Protein AF-A0A5T3ENH7-F1 (afdb_monomer)

Structure (mmCIF, N/CA/C/O backbone):
data_AF-A0A5T3ENH7-F1
#
_entry.id   AF-A0A5T3ENH7-F1
#
loop_
_atom_site.group_PDB
_atom_site.id
_atom_site.type_symbol
_atom_site.label_atom_id
_atom_site.label_alt_id
_atom_site.label_comp_id
_atom_site.label_asym_id
_atom_site.label_entity_id
_atom_site.label_seq_id
_atom_site.pdbx_PDB_ins_code
_atom_site.Cartn_x
_atom_site.Cartn_y
_atom_site.Cartn_z
_atom_site.occupancy
_atom_site.B_iso_or_equiv
_atom_site.auth_seq_id
_atom_site.auth_comp_id
_atom_site.auth_asym_id
_atom_site.auth_atom_id
_atom_site.pdbx_PDB_model_num
ATOM 1 N N . MET A 1 1 ? -2.569 -8.460 -11.296 1.00 88.00 1 MET A N 1
ATOM 2 C CA . MET A 1 1 ? -1.436 -7.670 -11.826 1.00 88.00 1 MET A CA 1
ATOM 3 C C . MET A 1 1 ? -0.334 -8.621 -12.253 1.00 88.00 1 MET A C 1
ATOM 5 O O . MET A 1 1 ? -0.066 -9.557 -11.510 1.00 88.00 1 MET A O 1
ATOM 9 N N . GLN A 1 2 ? 0.305 -8.387 -13.396 1.00 93.69 2 GLN A N 1
ATOM 10 C CA . GLN A 1 2 ? 1.530 -9.085 -13.806 1.00 93.69 2 GLN A CA 1
ATOM 11 C C . GLN A 1 2 ? 2.540 -8.080 -14.348 1.00 93.69 2 GLN A C 1
ATOM 13 O O . GLN A 1 2 ? 2.157 -7.142 -15.034 1.00 93.69 2 GLN A O 1
ATOM 18 N N . ILE A 1 3 ? 3.820 -8.253 -14.031 1.00 95.69 3 ILE A N 1
ATOM 19 C CA . ILE A 1 3 ? 4.893 -7.428 -14.598 1.00 95.69 3 ILE A CA 1
ATOM 20 C C . ILE A 1 3 ? 5.370 -8.126 -15.864 1.00 95.69 3 ILE A C 1
ATOM 22 O O . ILE A 1 3 ? 5.701 -9.309 -15.816 1.00 95.69 3 ILE A O 1
ATOM 26 N N . THR A 1 4 ? 5.397 -7.403 -16.977 1.00 96.69 4 THR A N 1
ATOM 27 C CA . THR A 1 4 ? 5.800 -7.942 -18.281 1.00 96.69 4 THR A CA 1
ATOM 28 C C . THR A 1 4 ? 7.186 -7.493 -18.683 1.00 96.69 4 THR A C 1
ATOM 30 O O . THR A 1 4 ? 7.887 -8.224 -19.368 1.00 96.69 4 THR A O 1
ATOM 33 N N . ASN A 1 5 ? 7.608 -6.298 -18.269 1.00 97.62 5 ASN A N 1
ATOM 34 C CA . ASN A 1 5 ? 8.939 -5.801 -18.584 1.00 97.62 5 ASN A CA 1
ATOM 35 C C . ASN A 1 5 ? 9.521 -5.035 -17.404 1.00 97.62 5 ASN A C 1
ATOM 37 O O . ASN A 1 5 ? 8.819 -4.276 -16.735 1.00 97.62 5 ASN A O 1
ATOM 41 N N . ILE A 1 6 ? 10.824 -5.196 -17.204 1.00 96.62 6 ILE A N 1
ATOM 42 C CA . ILE A 1 6 ? 11.647 -4.321 -16.371 1.00 96.62 6 ILE A CA 1
ATOM 43 C C . ILE A 1 6 ? 12.603 -3.594 -17.313 1.00 96.62 6 ILE A C 1
ATOM 45 O O . ILE A 1 6 ? 13.294 -4.217 -18.120 1.00 96.62 6 ILE A O 1
ATOM 49 N N . LEU A 1 7 ? 12.606 -2.271 -17.232 1.00 96.31 7 LEU A N 1
ATOM 50 C CA . LEU A 1 7 ? 13.215 -1.381 -18.210 1.00 96.31 7 LEU A CA 1
ATOM 51 C C . LEU A 1 7 ? 14.267 -0.518 -17.518 1.00 96.31 7 LEU A C 1
ATOM 53 O O . LEU A 1 7 ? 14.020 0.043 -16.449 1.00 96.31 7 LEU A O 1
ATOM 57 N N . ILE A 1 8 ? 15.448 -0.417 -18.120 1.00 94.62 8 ILE A N 1
ATOM 58 C CA . ILE A 1 8 ? 16.544 0.409 -17.612 1.00 94.62 8 ILE A CA 1
ATOM 59 C C . ILE A 1 8 ? 17.125 1.189 -18.788 1.00 94.62 8 ILE A C 1
ATOM 61 O O . ILE A 1 8 ? 17.725 0.596 -19.685 1.00 94.62 8 ILE A O 1
ATOM 65 N N . TRP A 1 9 ? 16.962 2.511 -18.774 1.00 94.81 9 TRP A N 1
ATOM 66 C CA . TRP A 1 9 ? 17.599 3.403 -19.741 1.00 94.81 9 TRP A CA 1
ATOM 67 C C . TRP A 1 9 ? 18.927 3.869 -19.180 1.00 94.81 9 TRP A C 1
ATOM 69 O O . TRP A 1 9 ? 18.967 4.528 -18.141 1.00 94.81 9 TRP A O 1
ATOM 79 N N . GLN A 1 10 ? 20.010 3.530 -19.860 1.00 92.00 10 GLN A N 1
ATOM 80 C CA . GLN A 1 10 ? 21.359 3.911 -19.469 1.00 92.00 10 GLN A CA 1
ATOM 81 C C . GLN A 1 10 ? 21.699 5.341 -19.923 1.00 92.00 10 GLN A C 1
ATOM 83 O O . GLN A 1 10 ? 20.992 5.937 -20.739 1.00 92.00 10 GLN A O 1
ATOM 88 N N . ILE A 1 11 ? 22.788 5.904 -19.391 1.00 88.06 11 ILE A N 1
ATOM 89 C CA . ILE A 1 11 ? 23.263 7.254 -19.757 1.00 88.06 11 ILE A CA 1
ATOM 90 C C . ILE A 1 11 ? 23.620 7.352 -21.247 1.00 88.06 11 ILE A C 1
ATOM 92 O O . ILE A 1 11 ? 23.369 8.376 -21.878 1.00 88.06 11 ILE A O 1
ATOM 96 N N . ASP A 1 12 ? 24.129 6.268 -21.833 1.00 87.25 12 ASP A N 1
ATOM 97 C CA . ASP A 1 12 ? 24.426 6.154 -23.267 1.00 87.25 12 ASP A CA 1
ATOM 98 C C . ASP A 1 12 ? 23.167 5.981 -24.144 1.00 87.25 12 ASP A C 1
ATOM 100 O O . ASP A 1 12 ? 23.268 5.689 -25.333 1.00 87.25 12 ASP A O 1
ATOM 104 N N . SER A 1 13 ? 21.975 6.183 -23.571 1.00 82.38 13 SER A N 1
ATOM 105 C CA . SER A 1 13 ? 20.666 6.026 -24.218 1.00 82.38 13 SER A CA 1
ATOM 106 C C . SER A 1 13 ? 20.340 4.597 -24.661 1.00 82.38 13 SER A C 1
ATOM 108 O O . SER A 1 13 ? 19.351 4.385 -25.365 1.00 82.38 13 SER A O 1
ATOM 110 N N . THR A 1 14 ? 21.109 3.595 -24.223 1.00 91.69 14 THR A N 1
ATOM 111 C CA . THR A 1 14 ? 20.748 2.195 -24.447 1.00 91.69 14 THR A CA 1
ATOM 112 C C . THR A 1 14 ? 19.614 1.777 -23.512 1.00 91.69 14 THR A C 1
ATOM 114 O O . THR A 1 14 ? 19.611 2.069 -22.312 1.00 91.69 14 THR A O 1
ATOM 117 N N . LEU A 1 15 ? 18.625 1.076 -24.067 1.00 94.50 15 LEU A N 1
ATOM 118 C CA . LEU A 1 15 ? 17.549 0.464 -23.296 1.00 94.50 15 LEU A CA 1
ATOM 119 C C . LEU A 1 15 ? 17.897 -0.998 -23.018 1.00 94.50 15 LEU A C 1
ATOM 121 O O . LEU A 1 15 ? 17.960 -1.820 -23.934 1.00 94.50 15 LEU A O 1
ATOM 125 N N . ARG A 1 16 ? 18.038 -1.348 -21.739 1.00 93.19 16 ARG A N 1
ATOM 126 C CA . ARG A 1 16 ? 18.001 -2.742 -21.295 1.00 93.19 16 ARG A CA 1
ATOM 127 C C . ARG A 1 16 ? 16.561 -3.113 -20.981 1.00 93.19 16 ARG A C 1
ATOM 129 O O . ARG A 1 16 ? 15.979 -2.601 -20.026 1.00 93.19 16 ARG A O 1
ATOM 136 N N . ASN A 1 17 ? 16.003 -4.007 -21.789 1.00 95.31 17 ASN A N 1
ATOM 137 C CA . ASN A 1 17 ? 14.654 -4.529 -21.617 1.00 95.31 17 ASN A CA 1
ATOM 138 C C . ASN A 1 17 ? 14.722 -5.986 -21.155 1.00 95.31 17 ASN A C 1
ATOM 140 O O . ASN A 1 17 ? 15.144 -6.863 -21.907 1.00 95.31 17 ASN A O 1
ATOM 144 N N . LEU A 1 18 ? 14.310 -6.231 -19.914 1.00 95.25 18 LEU A N 1
ATOM 145 C CA . LEU A 1 18 ? 14.102 -7.571 -19.389 1.00 95.25 18 LEU A CA 1
ATOM 146 C C . LEU A 1 18 ? 12.622 -7.928 -19.532 1.00 95.25 18 LEU A C 1
ATOM 148 O O . LEU A 1 18 ? 11.786 -7.445 -18.768 1.00 95.25 18 LEU A O 1
ATOM 152 N N . GLU A 1 19 ? 12.317 -8.782 -20.502 1.00 96.62 19 GLU A N 1
ATOM 153 C CA . GLU A 1 19 ? 10.965 -9.267 -20.769 1.00 96.62 19 GLU A CA 1
ATOM 154 C C . GLU A 1 19 ? 10.637 -10.508 -19.923 1.00 96.62 19 GLU A C 1
ATOM 156 O O . GLU A 1 19 ? 11.415 -11.462 -19.842 1.00 96.62 19 GLU A O 1
ATOM 161 N N . LEU A 1 20 ? 9.465 -10.488 -19.295 1.00 96.56 20 LEU A N 1
ATOM 162 C CA . LEU A 1 20 ? 8.896 -11.558 -18.489 1.00 96.56 20 LEU A CA 1
ATOM 163 C C . LEU A 1 20 ? 7.681 -12.133 -19.212 1.00 96.56 20 LEU A C 1
ATOM 165 O O . LEU A 1 20 ? 6.842 -11.407 -19.742 1.00 96.56 20 LEU A O 1
ATOM 169 N N . LYS A 1 21 ? 7.555 -13.459 -19.195 1.00 95.69 21 LYS A N 1
ATOM 170 C CA . LYS A 1 21 ? 6.398 -14.140 -19.771 1.00 95.69 21 LYS A CA 1
ATOM 171 C C . LYS A 1 21 ? 5.235 -14.108 -18.788 1.00 95.69 21 LYS A C 1
ATOM 173 O O . LYS A 1 21 ? 5.343 -14.629 -17.677 1.00 95.69 21 LYS A O 1
ATOM 178 N N . GLU A 1 22 ? 4.121 -13.542 -19.229 1.00 93.94 22 GLU A N 1
ATOM 179 C CA . GLU A 1 22 ? 2.854 -13.554 -18.498 1.00 93.94 22 GLU A CA 1
ATOM 180 C C . GLU A 1 22 ? 2.367 -14.980 -18.231 1.00 93.94 22 GLU A C 1
ATOM 182 O O . GLU A 1 22 ? 2.610 -15.897 -19.021 1.00 93.94 22 GLU A O 1
ATOM 187 N N . ASN A 1 23 ? 1.668 -15.163 -17.108 1.00 93.88 23 ASN A N 1
ATOM 188 C CA . ASN A 1 23 ? 1.120 -16.449 -16.660 1.00 93.88 23 ASN A CA 1
ATOM 189 C C . ASN A 1 23 ? 2.154 -17.591 -16.599 1.00 93.88 23 ASN A C 1
ATOM 191 O O . ASN A 1 23 ? 1.805 -18.765 -16.730 1.00 93.88 23 ASN A O 1
ATOM 195 N N . LYS A 1 24 ? 3.438 -17.260 -16.419 1.00 94.88 24 LYS A N 1
ATOM 196 C CA . LYS A 1 24 ? 4.531 -18.226 -16.294 1.00 94.88 24 LYS A CA 1
ATOM 197 C C . LYS A 1 24 ? 5.420 -17.894 -15.107 1.00 94.88 24 LYS A C 1
ATOM 199 O O . LYS A 1 24 ? 5.514 -16.750 -14.666 1.00 94.88 24 LYS A O 1
ATOM 204 N N . VAL A 1 25 ? 6.116 -18.917 -14.622 1.00 94.69 25 VAL A N 1
ATOM 205 C CA . VAL A 1 25 ? 7.215 -18.736 -13.674 1.00 94.69 25 VAL A CA 1
ATOM 206 C C . VAL A 1 25 ? 8.419 -18.226 -14.457 1.00 94.69 25 VAL A C 1
ATOM 208 O O . VAL A 1 25 ? 8.906 -18.896 -15.368 1.00 94.69 25 VAL A O 1
ATOM 211 N N . ASN A 1 26 ? 8.884 -17.030 -14.112 1.00 94.12 26 ASN A N 1
ATOM 212 C CA . ASN A 1 26 ? 10.074 -16.430 -14.700 1.00 94.12 26 ASN A CA 1
ATOM 213 C C . ASN A 1 26 ? 11.246 -16.617 -13.736 1.00 94.12 26 ASN A C 1
ATOM 215 O O . ASN A 1 26 ? 11.149 -16.250 -12.567 1.00 94.12 26 ASN A O 1
ATOM 219 N N . VAL A 1 27 ? 12.349 -17.187 -14.222 1.00 92.94 27 VAL A N 1
ATOM 220 C CA . VAL A 1 27 ? 13.553 -17.431 -13.420 1.00 92.94 27 VAL A CA 1
ATOM 221 C C . VAL A 1 27 ? 14.670 -16.539 -13.940 1.00 92.94 27 VAL A C 1
ATOM 223 O O . VAL A 1 27 ? 15.047 -16.628 -15.106 1.00 92.94 27 VAL A O 1
ATOM 226 N N . ILE A 1 28 ? 15.195 -15.677 -13.070 1.00 90.06 28 ILE A N 1
ATOM 227 C CA . ILE A 1 28 ? 16.286 -14.755 -13.393 1.00 90.06 28 ILE A CA 1
ATOM 228 C C . ILE A 1 28 ? 17.551 -15.258 -12.700 1.00 90.06 28 ILE A C 1
ATOM 230 O O . ILE A 1 28 ? 17.649 -15.255 -11.472 1.00 90.06 28 ILE A O 1
ATOM 234 N N . THR A 1 29 ? 18.528 -15.692 -13.491 1.00 89.31 29 THR A N 1
ATOM 235 C CA . THR A 1 29 ? 19.801 -16.243 -13.010 1.00 89.31 29 THR A CA 1
ATOM 236 C C . THR A 1 29 ? 20.965 -15.294 -13.286 1.00 89.31 29 THR A C 1
ATOM 238 O O . THR A 1 29 ? 20.885 -14.414 -14.137 1.00 89.31 29 THR A O 1
ATOM 241 N N . GLY A 1 30 ? 22.072 -15.480 -12.572 1.00 84.88 30 GLY A N 1
ATOM 242 C CA . GLY A 1 30 ? 23.311 -14.720 -12.761 1.00 84.88 30 GLY A CA 1
ATOM 243 C C . GLY A 1 30 ? 24.245 -14.893 -11.569 1.00 84.88 30 GLY A C 1
ATOM 244 O O . GLY A 1 30 ? 23.858 -15.517 -10.578 1.00 84.88 30 GLY A O 1
ATOM 245 N N . ASP A 1 31 ? 25.441 -14.317 -11.618 1.00 82.50 31 ASP A N 1
ATOM 246 C CA . ASP A 1 31 ? 26.398 -14.418 -10.510 1.00 82.50 31 ASP A CA 1
ATOM 247 C C . ASP A 1 31 ? 25.969 -13.592 -9.290 1.00 82.50 31 ASP A C 1
ATOM 249 O O . ASP A 1 31 ? 25.104 -12.708 -9.356 1.00 82.50 31 ASP A O 1
ATOM 253 N N . SER A 1 32 ? 26.562 -13.896 -8.134 1.00 78.12 32 SER A N 1
ATOM 254 C CA . SER A 1 32 ? 26.366 -13.096 -6.923 1.00 78.12 32 SER A CA 1
ATOM 255 C C . SER A 1 32 ? 26.851 -11.654 -7.129 1.00 78.12 32 SER A C 1
ATOM 257 O O . SER A 1 32 ? 27.806 -11.401 -7.860 1.00 78.12 32 SER A O 1
ATOM 259 N N . GLY A 1 33 ? 26.163 -10.687 -6.517 1.00 72.44 33 GLY A N 1
ATOM 260 C CA . GLY A 1 33 ? 26.536 -9.268 -6.580 1.00 72.44 33 GLY A CA 1
ATOM 261 C C . GLY A 1 33 ? 26.247 -8.551 -7.908 1.00 72.44 33 GLY A C 1
ATOM 262 O O . GLY A 1 33 ? 26.462 -7.346 -7.999 1.00 72.44 33 GLY A O 1
ATOM 263 N N . LYS A 1 34 ? 25.700 -9.230 -8.926 1.00 74.81 34 LYS A N 1
ATOM 264 C CA . LYS A 1 34 ? 25.398 -8.634 -10.246 1.00 74.81 34 LYS A CA 1
ATOM 265 C C . LYS A 1 34 ? 24.077 -7.849 -10.320 1.00 74.81 34 LYS A C 1
ATOM 267 O O . LYS A 1 34 ? 23.588 -7.574 -11.407 1.00 74.81 34 LYS A O 1
ATOM 272 N N . GLY A 1 35 ? 23.482 -7.494 -9.179 1.00 74.62 35 GLY A N 1
ATOM 273 C CA . GLY A 1 35 ? 22.281 -6.645 -9.134 1.00 74.62 35 GLY A CA 1
ATOM 274 C C . GLY A 1 35 ? 20.934 -7.371 -9.241 1.00 74.62 35 GLY A C 1
ATOM 275 O O . GLY A 1 35 ? 19.910 -6.707 -9.357 1.00 74.62 35 GLY A O 1
ATOM 276 N N . LYS A 1 36 ? 20.894 -8.709 -9.139 1.00 84.69 36 LYS A N 1
ATOM 277 C CA . LYS A 1 36 ? 19.633 -9.486 -9.099 1.00 84.69 36 LYS A CA 1
ATOM 278 C C . LYS A 1 36 ? 18.695 -9.010 -7.983 1.00 84.69 36 LYS A C 1
ATOM 280 O O . LYS A 1 36 ? 17.503 -8.835 -8.209 1.00 84.69 36 LYS A O 1
ATOM 285 N N . SER A 1 37 ? 19.245 -8.735 -6.800 1.00 79.62 37 SER A N 1
ATOM 286 C CA . SER A 1 37 ? 18.478 -8.248 -5.646 1.00 79.62 37 SER A CA 1
ATOM 287 C C . SER A 1 37 ? 17.895 -6.844 -5.863 1.00 79.62 37 SER A C 1
ATOM 289 O O . SER A 1 37 ? 16.884 -6.508 -5.254 1.00 79.62 37 SER A O 1
ATOM 291 N N . SER A 1 38 ? 18.468 -6.045 -6.774 1.00 86.44 38 SER A N 1
ATOM 292 C CA . SER A 1 38 ? 17.963 -4.707 -7.108 1.00 86.44 38 SER A CA 1
ATOM 293 C C . SER A 1 38 ? 16.657 -4.748 -7.903 1.00 86.44 38 SER A C 1
ATOM 295 O O . SER A 1 38 ? 15.965 -3.740 -7.967 1.00 86.44 38 SER A O 1
ATOM 297 N N . ILE A 1 39 ? 16.296 -5.884 -8.512 1.00 89.56 39 ILE A N 1
ATOM 298 C CA . ILE A 1 39 ? 15.112 -5.994 -9.379 1.00 89.56 39 ILE A CA 1
ATOM 299 C C . ILE A 1 39 ? 13.827 -5.682 -8.608 1.00 89.56 39 ILE A C 1
ATOM 301 O O . ILE A 1 39 ? 13.026 -4.866 -9.058 1.00 89.56 39 ILE A O 1
ATOM 305 N N . LEU A 1 40 ? 13.650 -6.278 -7.425 1.00 89.31 40 LEU A N 1
ATOM 306 C CA . LEU A 1 40 ? 12.482 -6.009 -6.581 1.00 89.31 40 LEU A CA 1
ATOM 307 C C . LEU A 1 40 ? 12.439 -4.543 -6.137 1.00 89.31 40 LEU A C 1
ATOM 309 O O . LEU A 1 40 ? 11.371 -3.939 -6.133 1.00 89.31 40 LEU A O 1
ATOM 313 N N . ALA A 1 41 ? 13.596 -3.952 -5.830 1.00 89.62 41 ALA A N 1
ATOM 314 C CA . ALA A 1 41 ? 13.690 -2.545 -5.458 1.00 89.62 41 ALA A CA 1
ATOM 315 C C . ALA A 1 41 ? 13.350 -1.611 -6.632 1.00 89.62 41 ALA A C 1
ATOM 317 O O . ALA A 1 41 ? 12.654 -0.622 -6.432 1.00 89.62 41 ALA A O 1
ATOM 318 N N . ILE A 1 42 ? 13.768 -1.940 -7.861 1.00 92.31 42 ILE A N 1
ATOM 319 C CA . ILE A 1 42 ? 13.402 -1.202 -9.083 1.00 92.31 42 ILE A CA 1
ATOM 320 C C . ILE A 1 42 ? 11.889 -1.247 -9.307 1.00 92.31 42 ILE A C 1
ATOM 322 O O . ILE A 1 42 ? 11.278 -0.217 -9.593 1.00 92.31 42 ILE A O 1
ATOM 326 N N . ILE A 1 43 ? 11.277 -2.423 -9.150 1.00 93.81 43 ILE A N 1
ATOM 327 C CA . ILE A 1 43 ? 9.827 -2.584 -9.268 1.00 93.81 43 ILE A CA 1
ATOM 328 C C . ILE A 1 43 ? 9.113 -1.749 -8.197 1.00 93.81 43 ILE A C 1
ATOM 330 O O . ILE A 1 43 ? 8.235 -0.956 -8.531 1.00 93.81 43 ILE A O 1
ATOM 334 N N . ASP A 1 44 ? 9.504 -1.885 -6.925 1.00 92.19 44 ASP A N 1
ATOM 335 C CA . ASP A 1 44 ? 8.925 -1.135 -5.801 1.00 92.19 44 ASP A CA 1
ATOM 336 C C . ASP A 1 44 ? 9.077 0.383 -6.007 1.00 92.19 44 ASP A C 1
ATOM 338 O O . ASP A 1 44 ? 8.134 1.153 -5.799 1.00 92.19 44 ASP A O 1
ATOM 342 N N . TYR A 1 45 ? 10.240 0.813 -6.504 1.00 92.81 45 TYR A N 1
ATOM 343 C CA . TYR A 1 45 ? 10.528 2.197 -6.859 1.00 92.81 45 TYR A CA 1
ATOM 344 C C . TYR A 1 45 ? 9.599 2.700 -7.964 1.00 92.81 45 TYR A C 1
ATOM 346 O O . TYR A 1 45 ? 8.935 3.720 -7.772 1.00 92.81 45 TYR A O 1
ATOM 354 N N . CYS A 1 46 ? 9.477 1.990 -9.088 1.00 94.38 46 CYS A N 1
ATOM 355 C CA . CYS A 1 46 ? 8.590 2.391 -10.184 1.00 94.38 46 CYS A CA 1
ATOM 356 C C . CYS A 1 46 ? 7.111 2.382 -9.768 1.00 94.38 46 CYS A C 1
ATOM 358 O O . CYS A 1 46 ? 6.353 3.251 -10.190 1.00 94.38 46 CYS A O 1
ATOM 360 N N . LEU A 1 47 ? 6.723 1.505 -8.839 1.00 93.94 47 LEU A N 1
ATOM 361 C CA . LEU A 1 47 ? 5.426 1.515 -8.153 1.00 93.94 47 LEU A CA 1
ATOM 362 C C . LEU A 1 47 ? 5.344 2.583 -7.050 1.00 93.94 47 LEU A C 1
ATOM 364 O O . LEU A 1 47 ? 4.732 2.359 -6.008 1.00 93.94 47 LEU A O 1
ATOM 368 N N . LEU A 1 48 ? 5.961 3.747 -7.264 1.00 93.25 48 LEU A N 1
ATOM 369 C CA . LEU A 1 48 ? 5.865 4.944 -6.424 1.00 93.25 48 LEU A CA 1
ATOM 370 C C . LEU A 1 48 ? 6.272 4.750 -4.951 1.00 93.25 48 LEU A C 1
ATOM 372 O O . LEU A 1 48 ? 5.707 5.393 -4.061 1.00 93.25 48 LEU A O 1
ATOM 376 N N . SER A 1 49 ? 7.260 3.892 -4.668 1.00 89.50 49 SER A N 1
ATOM 377 C CA . SER A 1 49 ? 7.890 3.869 -3.342 1.00 89.50 49 SER A CA 1
ATOM 378 C C . SER A 1 49 ? 8.514 5.229 -3.004 1.00 89.50 49 SER A C 1
ATOM 380 O O . SER A 1 49 ? 9.088 5.905 -3.865 1.00 89.50 49 SER A O 1
ATOM 382 N N . SER A 1 50 ? 8.408 5.618 -1.733 1.00 82.75 50 SER A N 1
ATOM 383 C CA . SER A 1 50 ? 9.050 6.814 -1.179 1.00 82.75 50 SER A CA 1
ATOM 384 C C . SER A 1 50 ? 10.544 6.627 -0.929 1.00 82.75 50 SER A C 1
ATOM 386 O O . SER A 1 50 ? 11.237 7.611 -0.732 1.00 82.75 50 SER A O 1
ATOM 388 N N . SER A 1 51 ? 11.041 5.386 -0.909 1.00 79.69 51 SER A N 1
ATOM 389 C CA . SER A 1 51 ? 12.474 5.107 -0.830 1.00 79.69 51 SER A CA 1
ATOM 390 C C . SER A 1 51 ? 12.940 4.268 -2.011 1.00 79.69 51 SER A C 1
ATOM 392 O O . SER A 1 51 ? 12.172 3.501 -2.603 1.00 79.69 51 SER A O 1
ATOM 394 N N . SER A 1 52 ? 14.212 4.435 -2.353 1.00 79.31 52 SER A N 1
ATOM 395 C CA . SER A 1 52 ? 14.931 3.641 -3.348 1.00 79.31 52 SER A CA 1
ATOM 396 C C . SER A 1 52 ? 15.898 2.637 -2.714 1.00 79.31 52 SER A C 1
ATOM 398 O O . SER A 1 52 ? 16.817 2.143 -3.371 1.00 79.31 52 SER A O 1
ATOM 400 N N . ASP A 1 53 ? 15.702 2.330 -1.429 1.00 78.50 53 ASP A N 1
ATOM 401 C CA . ASP A 1 53 ? 16.554 1.399 -0.695 1.00 78.50 53 ASP A CA 1
ATOM 402 C C . ASP A 1 53 ? 16.566 0.030 -1.382 1.00 78.50 53 ASP A C 1
ATOM 404 O O . ASP A 1 53 ? 15.524 -0.525 -1.735 1.00 78.50 53 ASP A O 1
ATOM 408 N N . GLY A 1 54 ? 17.766 -0.514 -1.579 1.00 77.50 54 GLY A N 1
ATOM 409 C CA . GLY A 1 54 ? 17.981 -1.767 -2.304 1.00 77.50 54 GLY A CA 1
ATOM 410 C C . GLY A 1 54 ? 18.356 -1.590 -3.778 1.00 77.50 54 GLY A C 1
ATOM 411 O O . GLY A 1 54 ? 18.871 -2.534 -4.375 1.00 77.50 54 GLY A O 1
ATOM 412 N N . ILE A 1 55 ? 18.207 -0.392 -4.359 1.00 80.75 55 ILE A N 1
ATOM 413 C CA . ILE A 1 55 ? 18.830 -0.070 -5.650 1.00 80.75 55 ILE A CA 1
ATOM 414 C C . ILE A 1 55 ? 20.306 0.253 -5.390 1.00 80.75 55 ILE A C 1
ATOM 416 O O . ILE A 1 55 ? 20.645 1.246 -4.747 1.00 80.75 55 ILE A O 1
ATOM 420 N N . SER A 1 56 ? 21.208 -0.620 -5.849 1.00 70.31 56 SER A N 1
ATOM 421 C CA . SER A 1 56 ? 22.652 -0.444 -5.652 1.00 70.31 56 SER A CA 1
ATOM 422 C C . SER A 1 56 ? 23.160 0.832 -6.338 1.00 70.31 56 SER A C 1
ATOM 424 O O . SER A 1 56 ? 23.335 0.870 -7.559 1.00 70.31 56 SER A O 1
ATOM 426 N N . LYS A 1 57 ? 23.436 1.864 -5.529 1.00 64.75 57 LYS A N 1
ATOM 427 C CA . LYS A 1 57 ? 23.943 3.166 -5.991 1.00 64.75 57 LYS A CA 1
ATOM 428 C C . LYS A 1 57 ? 25.289 3.054 -6.712 1.00 64.75 57 LYS A C 1
ATOM 430 O O . LYS A 1 57 ? 25.487 3.660 -7.756 1.00 64.75 57 LYS A O 1
ATOM 435 N N . THR A 1 58 ? 26.194 2.235 -6.180 1.00 55.31 58 THR A N 1
ATOM 436 C CA . THR A 1 58 ? 27.567 2.082 -6.683 1.00 55.31 58 THR A CA 1
ATOM 437 C C . THR A 1 58 ? 27.674 1.284 -7.980 1.00 55.31 58 THR A C 1
ATOM 439 O O . THR A 1 58 ? 28.541 1.591 -8.791 1.00 55.31 58 THR A O 1
ATOM 442 N N . ASN A 1 59 ? 26.810 0.285 -8.202 1.00 58.66 59 ASN A N 1
ATOM 443 C CA . ASN A 1 59 ? 26.955 -0.638 -9.337 1.00 58.66 59 ASN A CA 1
ATOM 444 C C . ASN A 1 59 ? 25.967 -0.388 -10.481 1.00 58.66 59 ASN A C 1
ATOM 446 O O . ASN A 1 59 ? 26.222 -0.825 -11.601 1.00 58.66 59 ASN A O 1
ATOM 450 N N . VAL A 1 60 ? 24.822 0.243 -10.203 1.00 64.69 60 VAL A N 1
ATOM 451 C CA . VAL A 1 60 ? 23.730 0.374 -11.178 1.00 64.69 60 VAL A CA 1
ATOM 452 C C . VAL A 1 60 ? 23.315 1.830 -11.333 1.00 64.69 60 VAL A C 1
ATOM 454 O O . VAL A 1 60 ? 23.292 2.323 -12.454 1.00 64.69 60 VAL A O 1
ATOM 457 N N . ASP A 1 61 ? 23.048 2.537 -10.234 1.00 69.31 61 ASP A N 1
ATOM 458 C CA . ASP A 1 61 ? 22.346 3.821 -10.319 1.00 69.31 61 ASP A CA 1
ATOM 459 C C . ASP A 1 61 ? 23.122 4.921 -11.049 1.00 69.31 61 ASP A C 1
ATOM 461 O O . ASP A 1 61 ? 22.532 5.624 -11.859 1.00 69.31 61 ASP A O 1
ATOM 465 N N . ASN A 1 62 ? 24.441 5.015 -10.856 1.00 73.19 62 ASN A N 1
ATOM 466 C CA . ASN A 1 62 ? 25.282 6.041 -11.494 1.00 73.19 62 ASN A CA 1
ATOM 467 C C . ASN A 1 62 ? 25.380 5.935 -13.029 1.00 73.19 62 ASN A C 1
ATOM 469 O O . ASN A 1 62 ? 25.933 6.830 -13.656 1.00 73.19 62 ASN A O 1
ATOM 473 N N . PHE A 1 63 ? 24.898 4.845 -13.636 1.00 82.69 63 PHE A N 1
ATOM 474 C CA . PHE A 1 63 ? 24.956 4.612 -15.086 1.00 82.69 63 PHE A CA 1
ATOM 475 C C . PHE A 1 63 ? 23.573 4.597 -15.747 1.00 82.69 63 PHE A C 1
ATOM 477 O O . PHE A 1 63 ? 23.445 4.208 -16.912 1.00 82.69 63 PHE A O 1
ATOM 484 N N . VAL A 1 64 ? 22.533 4.980 -15.007 1.00 89.00 64 VAL A N 1
ATOM 485 C CA . VAL A 1 64 ? 21.132 4.857 -15.414 1.00 89.00 64 VAL A CA 1
ATOM 486 C C . VAL A 1 64 ? 20.472 6.228 -15.412 1.00 89.00 64 VAL A C 1
ATOM 488 O O . VAL A 1 64 ? 20.569 6.958 -14.442 1.00 89.00 64 VAL A O 1
ATOM 491 N N . ASN A 1 65 ? 19.755 6.572 -16.476 1.00 91.56 65 ASN A N 1
ATOM 492 C CA . ASN A 1 65 ? 18.916 7.769 -16.519 1.00 91.56 65 ASN A CA 1
ATOM 493 C C . ASN A 1 65 ? 17.514 7.495 -15.963 1.00 91.56 65 ASN A C 1
ATOM 495 O O . ASN A 1 65 ? 16.963 8.313 -15.227 1.00 91.56 65 ASN A O 1
ATOM 499 N N . TRP A 1 66 ? 16.936 6.339 -16.308 1.00 94.00 66 TRP A N 1
ATOM 500 C CA . TRP A 1 66 ? 15.575 5.970 -15.921 1.00 94.00 66 TRP A CA 1
ATOM 501 C C . TRP A 1 66 ? 15.451 4.492 -15.584 1.00 94.00 66 TRP A C 1
ATOM 503 O O . TRP A 1 66 ? 16.005 3.630 -16.268 1.00 94.00 66 TRP A O 1
ATOM 513 N N . TYR A 1 67 ? 14.616 4.211 -14.594 1.00 94.81 67 TYR A N 1
ATOM 514 C CA . TYR A 1 67 ? 14.034 2.900 -14.363 1.00 94.81 67 TYR A CA 1
ATOM 515 C C . TYR A 1 67 ? 12.591 2.899 -14.830 1.00 94.81 67 TYR A C 1
ATOM 517 O O . TYR A 1 67 ? 11.888 3.897 -14.685 1.00 94.81 67 TYR A O 1
ATOM 525 N N . GLY A 1 68 ? 12.117 1.771 -15.335 1.00 96.19 68 GLY A N 1
ATOM 526 C CA . GLY A 1 68 ? 10.711 1.606 -15.635 1.00 96.19 68 GLY A CA 1
ATOM 527 C C . GLY A 1 68 ? 10.246 0.175 -15.525 1.00 96.19 68 GLY A C 1
ATOM 528 O O . GLY A 1 68 ? 11.029 -0.773 -15.460 1.00 96.19 68 GLY A O 1
ATOM 529 N N . ILE A 1 69 ? 8.933 0.039 -15.514 1.00 97.75 69 ILE A N 1
ATOM 530 C CA . ILE A 1 69 ? 8.246 -1.239 -15.577 1.00 97.75 69 ILE A CA 1
ATOM 531 C C . ILE A 1 69 ? 7.093 -1.130 -16.563 1.00 97.75 69 ILE A C 1
ATOM 533 O O . ILE A 1 69 ? 6.439 -0.089 -16.659 1.00 97.75 69 ILE A O 1
ATOM 537 N N . ARG A 1 70 ? 6.825 -2.234 -17.254 1.00 98.00 70 ARG A N 1
ATOM 538 C CA . ARG A 1 70 ? 5.566 -2.456 -17.958 1.00 98.00 70 ARG A CA 1
ATOM 539 C C . ARG A 1 70 ? 4.798 -3.536 -17.220 1.00 98.00 70 ARG A C 1
ATOM 541 O O . ARG A 1 70 ? 5.368 -4.565 -16.848 1.00 98.00 70 ARG A O 1
ATOM 548 N N . LEU A 1 71 ? 3.526 -3.280 -16.961 1.00 96.44 71 LEU A N 1
ATOM 549 C CA . LEU A 1 71 ? 2.676 -4.157 -16.170 1.00 96.44 71 LEU A CA 1
ATOM 550 C C . LEU A 1 71 ? 1.277 -4.255 -16.768 1.00 96.44 71 LEU A C 1
ATOM 552 O O . LEU A 1 71 ? 0.798 -3.328 -17.413 1.00 96.44 71 LEU A O 1
ATOM 556 N N . SER A 1 72 ? 0.633 -5.389 -16.522 1.00 95.50 72 SER A N 1
ATOM 557 C CA . SER A 1 72 ? -0.740 -5.689 -16.897 1.00 95.50 72 SER A CA 1
ATOM 558 C C . SER A 1 72 ? -1.634 -5.677 -15.656 1.00 95.50 72 SER A C 1
ATOM 560 O O . SER A 1 72 ? -1.373 -6.389 -14.674 1.00 95.50 72 SER A O 1
ATOM 562 N N . ILE A 1 73 ? -2.691 -4.866 -15.682 1.00 92.88 73 ILE A N 1
ATOM 563 C CA . ILE A 1 73 ? -3.760 -4.837 -14.675 1.00 92.88 73 ILE A CA 1
ATOM 564 C C . ILE A 1 73 ? -5.077 -5.039 -15.417 1.00 92.88 73 ILE A C 1
ATOM 566 O O . ILE A 1 73 ? -5.399 -4.282 -16.327 1.00 92.88 73 ILE A O 1
ATOM 570 N N . ASN A 1 74 ? -5.835 -6.071 -15.039 1.00 87.94 74 ASN A N 1
ATOM 571 C CA . ASN A 1 74 ? -7.145 -6.382 -15.625 1.00 87.94 74 ASN A CA 1
ATOM 572 C C . ASN A 1 74 ? -7.132 -6.449 -17.169 1.00 87.94 74 ASN A C 1
ATOM 574 O O . ASN A 1 74 ? -8.072 -6.009 -17.824 1.00 87.94 74 ASN A O 1
ATOM 578 N N . GLY A 1 75 ? -6.041 -6.966 -17.751 1.00 89.94 75 GLY A N 1
ATOM 579 C CA . GLY A 1 75 ? -5.861 -7.093 -19.203 1.00 89.94 75 GLY A CA 1
ATOM 580 C C . GLY A 1 75 ? -5.431 -5.812 -19.928 1.00 89.94 75 GLY A C 1
ATOM 581 O O . GLY A 1 75 ? -5.212 -5.856 -21.135 1.00 89.94 75 GLY A O 1
ATOM 582 N N . LYS A 1 76 ? -5.282 -4.684 -19.223 1.00 95.25 76 LYS A N 1
ATOM 583 C CA . LYS A 1 76 ? -4.721 -3.441 -19.767 1.00 95.25 76 LYS A CA 1
ATOM 584 C C . LYS A 1 76 ? -3.242 -3.334 -19.429 1.00 95.25 76 LYS A C 1
ATOM 586 O O . LYS A 1 76 ? -2.844 -3.645 -18.305 1.00 95.25 76 LYS A O 1
ATOM 591 N N . TYR A 1 77 ? -2.454 -2.830 -20.371 1.00 96.81 77 TYR A N 1
ATOM 592 C CA . TYR A 1 77 ? -1.033 -2.579 -20.170 1.00 96.81 77 TYR A CA 1
ATOM 593 C C . TYR A 1 77 ? -0.771 -1.136 -19.760 1.00 96.81 77 TYR A C 1
ATOM 595 O O . TYR A 1 77 ? -1.409 -0.210 -20.248 1.00 96.81 77 TYR A O 1
ATOM 603 N N . PHE A 1 78 ? 0.214 -0.966 -18.889 1.00 97.62 78 PHE A N 1
ATOM 604 C CA . PHE A 1 78 ? 0.673 0.321 -18.394 1.00 97.62 78 PHE A CA 1
ATOM 605 C C . PHE A 1 78 ? 2.195 0.334 -18.358 1.00 97.62 78 PHE A C 1
ATOM 607 O O . PHE A 1 78 ? 2.806 -0.649 -17.930 1.00 97.62 78 PHE A O 1
ATOM 614 N N . THR A 1 79 ? 2.800 1.454 -18.746 1.00 98.19 79 THR A N 1
ATOM 615 C CA . THR A 1 79 ? 4.243 1.679 -18.599 1.00 98.19 79 THR A CA 1
ATOM 616 C C . THR A 1 79 ? 4.457 2.819 -17.623 1.00 98.19 79 THR A C 1
ATOM 618 O O . THR A 1 79 ? 3.871 3.887 -17.774 1.00 98.19 79 THR A O 1
ATOM 621 N N . ILE A 1 80 ? 5.295 2.601 -16.614 1.00 97.75 80 ILE A N 1
ATOM 622 C CA . ILE A 1 80 ? 5.654 3.615 -15.621 1.00 97.75 80 ILE A CA 1
ATOM 623 C C . ILE A 1 80 ? 7.169 3.713 -15.591 1.00 97.75 80 ILE A C 1
ATOM 625 O O . ILE A 1 80 ? 7.833 2.695 -15.393 1.00 97.75 80 ILE A O 1
ATOM 629 N N . CYS A 1 81 ? 7.710 4.923 -15.725 1.00 96.00 81 CYS A N 1
ATOM 630 C CA . CYS A 1 81 ? 9.142 5.162 -15.580 1.00 96.00 81 CYS A CA 1
ATOM 631 C C . CYS A 1 81 ? 9.425 6.307 -14.608 1.00 96.00 81 CYS A C 1
ATOM 633 O O . CYS A 1 81 ? 8.734 7.327 -14.583 1.00 96.00 81 CYS A O 1
ATOM 635 N N . ARG A 1 82 ? 10.490 6.145 -13.827 1.00 93.81 82 ARG A N 1
ATOM 636 C CA . ARG A 1 82 ? 11.026 7.133 -12.892 1.00 93.81 82 ARG A CA 1
ATOM 637 C C . ARG A 1 82 ? 12.495 7.383 -13.201 1.00 93.81 82 ARG A C 1
ATOM 639 O O . ARG A 1 82 ? 13.212 6.455 -13.571 1.00 93.81 82 ARG A O 1
ATOM 646 N N . LYS A 1 83 ? 12.941 8.625 -13.025 1.00 91.81 83 LYS A N 1
ATOM 647 C CA . LYS A 1 83 ? 14.365 8.969 -13.113 1.00 91.81 83 LYS A CA 1
ATOM 648 C C . LYS A 1 83 ? 15.177 8.162 -12.098 1.00 91.81 83 LYS A C 1
ATOM 650 O O . LYS A 1 83 ? 14.639 7.729 -11.078 1.00 91.81 83 LYS A O 1
ATOM 655 N N . ALA A 1 84 ? 16.454 7.947 -12.387 1.00 89.00 84 ALA A N 1
ATOM 656 C CA . ALA A 1 84 ? 17.370 7.312 -11.447 1.00 89.00 84 ALA A CA 1
ATOM 657 C C . ALA A 1 84 ? 17.521 8.124 -10.153 1.00 89.00 84 ALA A C 1
ATOM 659 O O . ALA A 1 84 ? 17.190 9.307 -10.088 1.00 89.00 84 ALA A O 1
ATOM 660 N N . THR A 1 85 ? 17.997 7.474 -9.095 1.00 80.25 85 THR A N 1
ATOM 661 C CA . THR A 1 85 ? 17.833 7.986 -7.725 1.00 80.25 85 THR A CA 1
ATOM 662 C C . THR A 1 85 ? 18.855 9.052 -7.340 1.00 80.25 85 THR A C 1
ATOM 664 O O . THR A 1 85 ? 18.682 9.726 -6.330 1.00 80.25 85 THR A O 1
ATOM 667 N N . HIS A 1 86 ? 19.915 9.195 -8.136 1.00 76.44 86 HIS A N 1
ATOM 668 C CA . HIS A 1 86 ? 20.922 10.244 -8.005 1.00 76.44 86 HIS A CA 1
ATOM 669 C C . HIS A 1 86 ? 20.507 11.578 -8.642 1.00 76.44 86 HIS A C 1
ATOM 671 O O . HIS A 1 86 ? 21.175 12.584 -8.409 1.00 76.44 86 HIS A O 1
ATOM 677 N N . PHE A 1 87 ? 19.434 11.609 -9.438 1.00 75.69 87 PHE A N 1
ATOM 678 C CA . PHE A 1 87 ? 18.803 12.870 -9.820 1.00 75.69 87 PHE A CA 1
ATOM 679 C C . PHE A 1 87 ? 18.023 13.437 -8.629 1.00 75.69 87 PHE A C 1
ATOM 681 O O . PHE A 1 87 ? 17.551 12.681 -7.778 1.00 75.69 87 PHE A O 1
ATOM 688 N N . GLU A 1 88 ? 17.865 14.763 -8.576 1.00 71.56 88 GLU A N 1
ATOM 689 C CA . GLU A 1 88 ? 16.982 15.398 -7.592 1.00 71.56 88 GLU A CA 1
ATOM 690 C C . GLU A 1 88 ? 15.579 14.782 -7.652 1.00 71.56 88 GLU A C 1
ATOM 692 O O . GLU A 1 88 ? 15.093 14.410 -8.729 1.00 71.56 88 GLU A O 1
ATOM 697 N N . GLU A 1 89 ? 14.935 14.646 -6.488 1.00 68.38 89 GLU A N 1
ATOM 698 C CA . GLU A 1 89 ? 13.591 14.085 -6.417 1.00 68.38 89 GLU A CA 1
ATOM 699 C C . GLU A 1 89 ? 12.615 14.943 -7.219 1.00 68.38 89 GLU A C 1
ATOM 701 O O . GLU A 1 89 ? 12.182 16.010 -6.799 1.00 68.38 89 GLU A O 1
ATOM 706 N N . ASP A 1 90 ? 12.252 14.434 -8.389 1.00 73.69 90 ASP A N 1
ATOM 707 C CA . ASP A 1 90 ? 11.266 15.055 -9.257 1.00 73.69 90 ASP A CA 1
ATOM 708 C C . ASP A 1 90 ? 9.876 14.521 -8.900 1.00 73.69 90 ASP A C 1
ATOM 710 O O . ASP A 1 90 ? 9.687 13.307 -8.767 1.00 73.69 90 ASP A O 1
ATOM 714 N N . ASP A 1 91 ? 8.894 15.404 -8.742 1.00 86.31 91 ASP A N 1
ATOM 715 C CA . ASP A 1 91 ? 7.491 15.031 -8.526 1.00 86.31 91 ASP A CA 1
ATOM 716 C C . ASP A 1 91 ? 6.827 14.472 -9.784 1.00 86.31 91 ASP A C 1
ATOM 718 O O . ASP A 1 91 ? 5.726 13.914 -9.718 1.00 86.31 91 ASP A O 1
ATOM 722 N N . LEU A 1 92 ? 7.485 14.610 -10.933 1.00 92.44 92 LEU A N 1
ATOM 723 C CA . LEU A 1 92 ? 7.020 14.087 -12.199 1.00 92.44 92 LEU A CA 1
ATOM 724 C C . LEU A 1 92 ? 7.608 12.706 -12.498 1.00 92.44 92 LEU A C 1
ATOM 726 O O . LEU A 1 92 ? 8.716 12.350 -12.096 1.00 92.44 92 LEU A O 1
ATOM 730 N N . VAL A 1 93 ? 6.823 11.925 -13.229 1.00 95.12 93 VAL A N 1
ATOM 731 C CA . VAL A 1 93 ? 7.169 10.602 -13.744 1.00 95.12 93 VAL A CA 1
ATOM 732 C C . VAL A 1 93 ? 6.689 10.486 -15.188 1.00 95.12 93 VAL A C 1
ATOM 734 O O . VAL A 1 93 ? 5.885 11.299 -15.658 1.00 95.12 93 VAL A O 1
ATOM 737 N N . TYR A 1 94 ? 7.178 9.473 -15.896 1.00 96.44 94 TYR A N 1
ATOM 738 C CA . TYR A 1 94 ? 6.604 9.066 -17.173 1.00 96.44 94 TYR A CA 1
ATOM 739 C C . TYR A 1 94 ? 5.546 7.991 -16.931 1.00 96.44 94 TYR A C 1
ATOM 741 O O . TYR A 1 94 ? 5.784 7.022 -16.204 1.00 96.44 94 TYR A O 1
ATOM 749 N N . PHE A 1 95 ? 4.396 8.153 -17.569 1.00 97.62 95 PHE A N 1
ATOM 750 C CA . PHE A 1 95 ? 3.322 7.176 -17.581 1.00 97.62 95 PHE A CA 1
ATOM 751 C C . PHE A 1 95 ? 2.720 7.051 -18.974 1.00 97.62 95 PHE A C 1
ATOM 753 O O . PHE A 1 95 ? 2.343 8.054 -19.580 1.00 97.62 95 PHE A O 1
ATOM 760 N N . ASP A 1 96 ? 2.568 5.818 -19.438 1.00 97.44 96 ASP A N 1
ATOM 761 C CA . ASP A 1 96 ? 1.788 5.498 -20.622 1.00 97.44 96 ASP A CA 1
ATOM 762 C C . ASP A 1 96 ? 0.622 4.572 -20.268 1.00 97.44 96 ASP A C 1
ATOM 764 O O . ASP A 1 96 ? 0.800 3.517 -19.651 1.00 97.44 96 ASP A O 1
ATOM 768 N N . LYS A 1 97 ? -0.582 4.991 -20.665 1.00 95.00 97 LYS A N 1
ATOM 769 C CA . LYS A 1 97 ? -1.849 4.313 -20.354 1.00 95.00 97 LYS A CA 1
ATOM 770 C C . LYS A 1 97 ? -2.155 3.111 -21.254 1.00 95.00 97 LYS A C 1
ATOM 772 O O . LYS A 1 97 ? -3.070 2.359 -20.937 1.00 95.00 97 LYS A O 1
ATOM 777 N N . ASN A 1 98 ? -1.459 2.990 -22.384 1.00 95.00 98 ASN A N 1
ATOM 778 C CA . ASN A 1 98 ? -1.593 1.878 -23.325 1.00 95.00 98 ASN A CA 1
ATOM 779 C C . ASN A 1 98 ? -0.482 0.836 -23.115 1.00 95.00 98 ASN A C 1
ATOM 781 O O . ASN A 1 98 ? -0.545 -0.263 -23.665 1.00 95.00 98 ASN A O 1
ATOM 785 N N . GLY A 1 99 ? 0.529 1.174 -22.311 1.00 94.94 99 GLY A N 1
ATOM 786 C CA . GLY A 1 99 ? 1.679 0.327 -22.050 1.00 94.94 99 GLY A CA 1
ATOM 787 C C . GLY A 1 99 ? 2.731 0.392 -23.146 1.00 94.94 99 GLY A C 1
ATOM 788 O O . GLY A 1 99 ? 3.478 -0.576 -23.309 1.00 94.94 99 GLY A O 1
ATOM 789 N N . ASP A 1 100 ? 2.799 1.498 -23.886 1.00 96.44 100 ASP A N 1
ATOM 790 C CA . ASP A 1 100 ? 3.854 1.726 -24.866 1.00 96.44 100 ASP A CA 1
ATOM 791 C C . ASP A 1 100 ? 5.195 1.951 -24.153 1.00 96.44 100 ASP A C 1
ATOM 793 O O . ASP A 1 100 ? 5.270 2.568 -23.085 1.00 96.44 100 ASP A O 1
ATOM 797 N N . ILE A 1 101 ? 6.271 1.394 -24.715 1.00 96.56 101 ILE A N 1
ATOM 798 C CA . ILE A 1 101 ? 7.630 1.557 -24.189 1.00 96.56 101 ILE A CA 1
ATOM 799 C C . ILE A 1 101 ? 8.307 2.668 -24.998 1.00 96.56 101 ILE A C 1
ATOM 801 O O . ILE A 1 101 ? 8.541 2.482 -26.195 1.00 96.56 101 ILE A O 1
ATOM 805 N N . PRO A 1 102 ? 8.632 3.821 -24.388 1.00 94.56 102 PRO A N 1
ATOM 806 C CA . PRO A 1 102 ? 9.233 4.929 -25.115 1.00 94.56 102 PRO A CA 1
ATOM 807 C C . PRO A 1 102 ? 10.697 4.629 -25.453 1.00 94.56 102 PRO A C 1
ATOM 809 O O . PRO A 1 102 ? 11.390 3.931 -24.710 1.00 94.56 102 PRO A O 1
ATOM 812 N N . GLN A 1 103 ? 11.209 5.238 -26.527 1.00 92.12 103 GLN A N 1
ATOM 813 C CA . GLN A 1 103 ? 12.654 5.230 -26.789 1.00 92.12 103 GLN A CA 1
ATOM 814 C C . GLN A 1 103 ? 13.420 5.934 -25.664 1.00 92.12 103 GLN A C 1
ATOM 816 O O . GLN A 1 103 ? 14.387 5.385 -25.145 1.00 92.12 103 GLN A O 1
ATOM 821 N N . ILE A 1 104 ? 12.953 7.116 -25.248 1.00 92.62 104 ILE A N 1
ATOM 822 C CA . ILE A 1 104 ? 13.480 7.872 -24.108 1.00 92.62 104 ILE A CA 1
ATOM 823 C C . ILE A 1 104 ? 12.282 8.409 -23.307 1.00 92.62 104 ILE A C 1
ATOM 825 O O . ILE A 1 104 ? 11.444 9.102 -23.890 1.00 92.62 104 ILE A O 1
ATOM 829 N N . PRO A 1 105 ? 12.156 8.105 -22.002 1.00 94.06 105 PRO A N 1
ATOM 830 C CA . PRO A 1 105 ? 11.059 8.610 -21.187 1.00 94.06 105 PRO A CA 1
ATOM 831 C C . PRO A 1 105 ? 11.149 10.126 -20.989 1.00 94.06 105 PRO A C 1
ATOM 833 O O . PRO A 1 105 ? 12.229 10.680 -20.777 1.00 94.06 105 PRO A O 1
ATOM 836 N N . ILE A 1 106 ? 9.993 10.790 -21.007 1.00 93.50 106 ILE A N 1
ATOM 837 C CA . ILE A 1 106 ? 9.857 12.222 -20.721 1.00 93.50 106 ILE A CA 1
ATOM 838 C C . ILE A 1 106 ? 8.766 12.388 -19.669 1.00 93.50 106 ILE A C 1
ATOM 840 O O . ILE A 1 106 ? 7.663 11.874 -19.826 1.00 93.50 106 ILE A O 1
ATOM 844 N N . ASN A 1 107 ? 9.064 13.116 -18.597 1.00 94.56 107 ASN A N 1
ATOM 845 C CA . ASN A 1 107 ? 8.096 13.414 -17.544 1.00 94.56 107 ASN A CA 1
ATOM 846 C C . ASN A 1 107 ? 6.788 13.978 -18.114 1.00 94.56 107 ASN A C 1
ATOM 848 O O . ASN A 1 107 ? 6.806 14.980 -18.826 1.00 94.56 107 ASN A O 1
ATOM 852 N N . ASN A 1 108 ? 5.661 13.354 -17.773 1.00 95.56 108 ASN A N 1
ATOM 853 C CA . ASN A 1 108 ? 4.355 13.725 -18.318 1.00 95.56 108 ASN A CA 1
ATOM 854 C C . ASN A 1 108 ? 3.219 13.738 -17.282 1.00 95.56 108 ASN A C 1
ATOM 856 O O . ASN A 1 108 ? 2.143 14.257 -17.575 1.00 95.56 108 ASN A O 1
ATOM 860 N N . ILE A 1 109 ? 3.435 13.212 -16.072 1.00 96.19 109 ILE A N 1
ATOM 861 C CA . ILE A 1 109 ? 2.418 13.180 -15.017 1.00 96.19 109 ILE A CA 1
ATOM 862 C C . ILE A 1 109 ? 3.046 13.344 -13.632 1.00 96.19 109 ILE A C 1
ATOM 864 O O . ILE A 1 109 ? 4.172 12.919 -13.395 1.00 96.19 109 ILE A O 1
ATOM 868 N N . LYS A 1 110 ? 2.308 13.938 -12.690 1.00 95.62 110 LYS A N 1
ATOM 869 C CA . LYS A 1 110 ? 2.714 13.997 -11.277 1.00 95.62 110 LYS A CA 1
ATOM 870 C C . LYS A 1 110 ? 2.508 12.647 -10.586 1.00 95.62 110 LYS A C 1
ATOM 872 O O . LYS A 1 110 ? 1.492 11.989 -10.823 1.00 95.62 110 LYS A O 1
ATOM 877 N N . LYS A 1 111 ? 3.405 12.283 -9.661 1.00 93.25 111 LYS A N 1
ATOM 878 C CA . LYS A 1 111 ? 3.326 11.051 -8.849 1.00 93.25 111 LYS A CA 1
ATOM 879 C C . LYS A 1 111 ? 1.966 10.875 -8.174 1.00 93.25 111 LYS A C 1
ATOM 881 O O . LYS A 1 111 ? 1.399 9.791 -8.245 1.00 93.25 111 LYS A O 1
ATOM 886 N N . ASP A 1 112 ? 1.425 11.927 -7.561 1.00 91.38 112 ASP A N 1
ATOM 887 C CA . ASP A 1 112 ? 0.146 11.847 -6.842 1.00 91.38 112 ASP A CA 1
ATOM 888 C C . ASP A 1 112 ? -1.040 11.572 -7.770 1.00 91.38 112 ASP A C 1
ATOM 890 O O . ASP A 1 112 ? -1.916 10.775 -7.440 1.00 91.38 112 ASP A O 1
ATOM 894 N N . VAL A 1 113 ? -1.041 12.171 -8.964 1.00 93.88 113 VAL A N 1
ATOM 895 C CA . VAL A 1 113 ? -2.089 11.937 -9.968 1.00 93.88 113 VAL A CA 1
ATOM 896 C C . VAL A 1 113 ? -2.000 10.503 -10.490 1.00 93.88 113 VAL A C 1
ATOM 898 O O . VAL A 1 113 ? -3.015 9.810 -10.560 1.00 93.88 113 VAL A O 1
ATOM 901 N N . LEU A 1 114 ? -0.785 10.021 -10.780 1.00 94.50 114 LEU A N 1
ATOM 902 C CA . LEU A 1 114 ? -0.571 8.626 -11.163 1.00 94.50 114 LEU A CA 1
ATOM 903 C C . LEU A 1 114 ? -0.998 7.663 -10.048 1.00 94.50 114 LEU A C 1
ATOM 905 O O . LEU A 1 114 ? -1.590 6.624 -10.318 1.00 94.50 114 LEU A O 1
ATOM 909 N N . LYS A 1 115 ? -0.730 8.001 -8.785 1.00 92.62 115 LYS A N 1
ATOM 910 C CA . LYS A 1 115 ? -1.110 7.172 -7.641 1.00 92.62 115 LYS A CA 1
ATOM 911 C C . LYS A 1 115 ? -2.624 7.007 -7.527 1.00 92.62 115 LYS A C 1
ATOM 913 O O . LYS A 1 115 ? -3.076 5.888 -7.296 1.00 92.62 115 LYS A O 1
ATOM 918 N N . GLU A 1 116 ? -3.397 8.077 -7.711 1.00 91.00 116 GLU A N 1
ATOM 919 C CA . GLU A 1 116 ? -4.865 7.992 -7.728 1.00 91.00 116 GLU A CA 1
ATOM 920 C C . GLU A 1 116 ? -5.369 7.189 -8.938 1.00 91.00 116 GLU A C 1
ATOM 922 O O . GLU A 1 116 ? -6.268 6.364 -8.781 1.00 91.00 116 GLU A O 1
ATOM 927 N N . HIS A 1 117 ? -4.751 7.349 -10.116 1.00 91.88 117 HIS A N 1
ATOM 928 C CA . HIS A 1 117 ? -5.076 6.537 -11.295 1.00 91.88 117 HIS A CA 1
ATOM 929 C C . HIS A 1 117 ? -4.821 5.042 -11.050 1.00 91.88 117 HIS A C 1
ATOM 931 O O . HIS A 1 117 ? -5.662 4.200 -11.356 1.00 91.88 117 HIS A O 1
ATOM 937 N N . LEU A 1 118 ? -3.674 4.692 -10.461 1.00 92.19 118 LEU A N 1
ATOM 938 C CA . LEU A 1 118 ? -3.359 3.308 -10.116 1.00 92.19 118 LEU A CA 1
ATOM 939 C C . LEU A 1 118 ? -4.310 2.767 -9.047 1.00 92.19 118 LEU A C 1
ATOM 941 O O . LEU A 1 118 ? -4.796 1.655 -9.207 1.00 92.19 118 LEU A O 1
ATOM 945 N N . ASN A 1 119 ? -4.632 3.538 -7.999 1.00 90.56 119 ASN A N 1
ATOM 946 C CA . ASN A 1 119 ? -5.636 3.125 -7.009 1.00 90.56 119 ASN A CA 1
ATOM 947 C C . ASN A 1 119 ? -6.949 2.712 -7.699 1.00 90.56 119 ASN A C 1
ATOM 949 O O . ASN A 1 119 ? -7.478 1.648 -7.390 1.00 90.56 119 ASN A O 1
ATOM 953 N N . TYR A 1 120 ? -7.420 3.502 -8.670 1.00 88.38 120 TYR A N 1
ATOM 954 C CA . TYR A 1 120 ? -8.621 3.186 -9.443 1.00 88.38 120 TYR A CA 1
ATOM 955 C C . TYR A 1 120 ? -8.488 1.890 -10.257 1.00 88.38 120 TYR A C 1
ATOM 957 O O . TYR A 1 120 ? -9.351 1.022 -10.158 1.00 88.38 120 TYR A O 1
ATOM 965 N N . GLU A 1 121 ? -7.398 1.709 -11.011 1.00 89.38 121 GLU A N 1
ATOM 966 C CA . GLU A 1 121 ? -7.182 0.484 -11.804 1.00 89.38 121 GLU A CA 1
ATOM 967 C C . GLU A 1 121 ? -7.024 -0.773 -10.923 1.00 89.38 121 GLU A C 1
ATOM 969 O O . GLU A 1 121 ? -7.414 -1.869 -11.327 1.00 89.38 121 GLU A O 1
ATOM 974 N N . PHE A 1 122 ? -6.523 -0.626 -9.691 1.00 86.56 122 PHE A N 1
ATOM 975 C CA . PHE A 1 122 ? -6.483 -1.690 -8.678 1.00 86.56 122 PHE A CA 1
ATOM 976 C C . PHE A 1 122 ? -7.823 -1.914 -7.951 1.00 86.56 122 PHE A C 1
ATOM 978 O O . PHE A 1 122 ? -7.887 -2.748 -7.050 1.00 86.56 122 PHE A O 1
ATOM 985 N N . GLY A 1 123 ? -8.891 -1.196 -8.315 1.00 80.75 123 GLY A N 1
ATOM 986 C CA . GLY A 1 123 ? -10.213 -1.334 -7.694 1.00 80.75 123 GLY A CA 1
ATOM 987 C C . GLY A 1 123 ? -10.309 -0.734 -6.288 1.00 80.75 123 GLY A C 1
ATOM 988 O O . GLY A 1 123 ? -11.235 -1.038 -5.537 1.00 80.75 123 GLY A O 1
ATOM 989 N N . ILE A 1 124 ? -9.362 0.123 -5.906 1.00 79.50 124 ILE A N 1
ATOM 990 C CA . ILE A 1 124 ? -9.366 0.815 -4.618 1.00 79.50 124 ILE A CA 1
ATOM 991 C C . ILE A 1 124 ? -10.125 2.123 -4.802 1.00 79.50 124 ILE A C 1
ATOM 993 O O . ILE A 1 124 ? -9.585 3.131 -5.261 1.00 79.50 124 ILE A O 1
ATOM 997 N N . ASN A 1 125 ? -11.409 2.090 -4.450 1.00 67.31 125 ASN A N 1
ATOM 998 C CA . ASN A 1 125 ? -12.276 3.257 -4.536 1.00 67.31 125 ASN A CA 1
ATOM 999 C C . ASN A 1 125 ? -11.748 4.402 -3.660 1.00 67.31 125 ASN A C 1
ATOM 1001 O O . ASN A 1 125 ? -11.373 4.212 -2.505 1.00 67.31 125 ASN A O 1
ATOM 1005 N N . SER A 1 126 ? -11.783 5.626 -4.187 1.00 59.91 126 SER A N 1
ATOM 1006 C CA . SER A 1 126 ? -11.353 6.847 -3.486 1.00 59.91 126 SER A CA 1
ATOM 1007 C C . SER A 1 126 ? -12.190 7.176 -2.238 1.00 59.91 126 SER A C 1
ATOM 1009 O O . SER A 1 126 ? -11.764 7.975 -1.397 1.00 59.91 126 SER A O 1
ATOM 1011 N N . SER A 1 127 ? -13.364 6.550 -2.105 1.00 57.09 127 SER A N 1
ATOM 1012 C CA . SER A 1 127 ? -14.230 6.576 -0.922 1.00 57.09 127 SER A CA 1
ATOM 1013 C C . SER A 1 127 ? -13.754 5.656 0.203 1.00 57.09 127 SER A C 1
ATOM 1015 O O . SER A 1 127 ? -14.226 5.800 1.331 1.00 57.09 127 SER A O 1
ATOM 1017 N N . LEU A 1 128 ? -12.810 4.747 -0.071 1.00 62.88 128 LEU A N 1
ATOM 1018 C CA . LEU A 1 128 ? -12.268 3.813 0.904 1.00 62.88 128 LEU A CA 1
ATOM 1019 C C . LEU A 1 128 ? -11.300 4.529 1.846 1.00 62.88 128 LEU A C 1
ATOM 1021 O O . LEU A 1 128 ? -10.075 4.542 1.688 1.00 62.88 128 LEU A O 1
ATOM 1025 N N . LYS A 1 129 ? -11.902 5.202 2.820 1.00 63.56 129 LYS A N 1
ATOM 1026 C CA . LYS A 1 129 ? -11.213 5.869 3.913 1.00 63.56 129 LYS A CA 1
ATOM 1027 C C . LYS A 1 129 ? -11.131 4.921 5.090 1.00 63.56 129 LYS A C 1
ATOM 1029 O O . LYS A 1 129 ? -12.113 4.283 5.453 1.00 63.56 129 LYS A O 1
ATOM 1034 N N . ILE A 1 130 ? -9.963 4.883 5.710 1.00 62.34 130 ILE A N 1
ATOM 1035 C CA . ILE A 1 130 ? -9.725 4.122 6.925 1.00 62.34 130 ILE A CA 1
ATOM 1036 C C . ILE A 1 130 ? -10.571 4.759 8.028 1.00 62.34 130 ILE A C 1
ATOM 1038 O O . ILE A 1 130 ? -10.342 5.922 8.370 1.00 62.34 130 ILE A O 1
ATOM 1042 N N . PRO A 1 131 ? -11.565 4.051 8.578 1.00 50.56 131 PRO A N 1
ATOM 1043 C CA . PRO A 1 131 ? -12.550 4.706 9.420 1.00 50.56 131 PRO A CA 1
ATOM 1044 C C . PRO A 1 131 ? -12.009 5.024 10.819 1.00 50.56 131 PRO A C 1
ATOM 1046 O O . PRO A 1 131 ? -12.559 5.933 11.430 1.00 50.56 131 PRO A O 1
ATOM 1049 N N . TYR A 1 132 ? -10.893 4.414 11.272 1.00 57.91 132 TYR A N 1
ATOM 1050 C CA . TYR A 1 132 ? -10.155 4.791 12.501 1.00 57.91 132 TYR A CA 1
ATOM 1051 C C . TYR A 1 132 ? -8.656 4.875 12.295 1.00 57.91 132 TYR A C 1
ATOM 1053 O O . TYR A 1 132 ? -8.042 4.013 11.669 1.00 57.91 132 TYR A O 1
ATOM 1061 N N . GLY A 1 133 ? -8.056 5.892 12.906 1.00 55.56 133 GLY A N 1
ATOM 1062 C CA . GLY A 1 133 ? -6.612 6.000 12.969 1.00 55.56 133 GLY A CA 1
ATOM 1063 C C . GLY A 1 133 ? -6.029 4.931 13.886 1.00 55.56 133 GLY A C 1
ATOM 1064 O O . GLY A 1 133 ? -6.593 4.628 14.934 1.00 55.56 133 GLY A O 1
ATOM 1065 N N . GLY A 1 134 ? -4.911 4.346 13.480 1.00 62.84 134 GLY A N 1
ATOM 1066 C CA . GLY A 1 134 ? -3.989 3.665 14.375 1.00 62.84 134 GLY A CA 1
ATOM 1067 C C . GLY A 1 134 ? -2.801 4.564 14.691 1.00 62.84 134 GLY A C 1
ATOM 1068 O O . GLY A 1 134 ? -2.857 5.785 14.538 1.00 62.84 134 GLY A O 1
ATOM 1069 N N . ARG A 1 135 ? -1.712 3.955 15.156 1.00 65.38 135 ARG A N 1
ATOM 1070 C CA . ARG A 1 135 ? -0.541 4.691 15.641 1.00 65.38 135 ARG A CA 1
ATOM 1071 C C . ARG A 1 135 ? 0.206 5.403 14.509 1.00 65.38 135 ARG A C 1
ATOM 1073 O O . ARG A 1 135 ? 0.720 6.495 14.729 1.00 65.38 135 ARG A O 1
ATOM 1080 N N . PHE A 1 136 ? 0.242 4.812 13.313 1.00 69.81 136 PHE A N 1
ATOM 1081 C CA . PHE A 1 136 ? 0.967 5.340 12.151 1.00 69.81 136 PHE A CA 1
ATOM 1082 C C . PHE A 1 136 ? 0.067 5.712 10.972 1.00 69.81 136 PHE A C 1
ATOM 1084 O O . PHE A 1 136 ? 0.513 6.401 10.049 1.00 69.81 136 PHE A O 1
ATOM 1091 N N . ILE A 1 137 ? -1.188 5.266 10.973 1.00 68.25 137 ILE A N 1
ATOM 1092 C CA . ILE A 1 137 ? -2.150 5.566 9.916 1.00 68.25 137 ILE A CA 1
ATOM 1093 C C . ILE A 1 137 ? -3.307 6.345 10.515 1.00 68.25 137 ILE A C 1
ATOM 1095 O O . ILE A 1 137 ? -3.968 5.866 11.423 1.00 68.25 137 ILE A O 1
ATOM 1099 N N . GLN A 1 138 ? -3.555 7.549 10.014 1.00 64.88 138 GLN A N 1
ATOM 1100 C CA . GLN A 1 138 ? -4.570 8.437 10.573 1.00 64.88 138 GLN A CA 1
ATOM 1101 C C . GLN A 1 138 ? -5.990 8.041 10.163 1.00 64.88 138 GLN A C 1
ATOM 1103 O O . GLN A 1 138 ? -6.220 7.446 9.105 1.00 64.88 138 GLN A O 1
ATOM 1108 N N . GLN A 1 139 ? -6.952 8.436 10.994 1.00 62.59 139 GLN A N 1
ATOM 1109 C CA . GLN A 1 139 ? -8.370 8.324 10.683 1.00 62.59 139 GLN A CA 1
ATOM 1110 C C . GLN A 1 139 ? -8.692 9.113 9.412 1.00 62.59 139 GLN A C 1
ATOM 1112 O O . GLN A 1 139 ? -8.182 10.210 9.205 1.00 62.59 139 GLN A O 1
ATOM 1117 N N . GLY A 1 140 ? -9.531 8.553 8.547 1.00 61.94 140 GLY A N 1
ATOM 1118 C CA . GLY A 1 140 ? -9.931 9.175 7.289 1.00 61.94 140 GLY A CA 1
ATOM 1119 C C . GLY A 1 140 ? -8.884 9.093 6.176 1.00 61.94 140 GLY A C 1
ATOM 1120 O O . GLY A 1 140 ? -9.150 9.576 5.073 1.00 61.94 140 GLY A O 1
ATOM 1121 N N . SER A 1 141 ? -7.716 8.488 6.424 1.00 69.88 141 SER A N 1
ATOM 1122 C CA . SER A 1 141 ? -6.697 8.311 5.388 1.00 69.88 141 SER A CA 1
ATOM 1123 C C . SER A 1 141 ? -7.176 7.341 4.307 1.00 69.88 141 SER A C 1
ATOM 1125 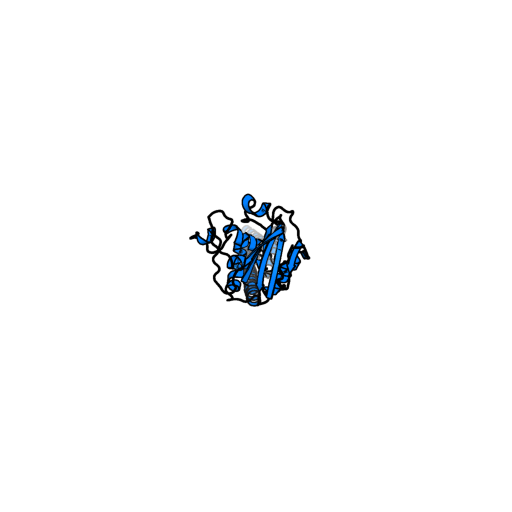O O . SER A 1 141 ? -7.845 6.349 4.590 1.00 69.88 141 SER A O 1
ATOM 1127 N N . LYS A 1 142 ? -6.871 7.646 3.044 1.00 73.44 142 LYS A N 1
ATOM 1128 C CA . LYS A 1 142 ? -7.226 6.777 1.917 1.00 73.44 142 LYS A CA 1
ATOM 1129 C C . LYS A 1 142 ? -6.353 5.524 1.933 1.00 73.44 142 LYS A C 1
ATOM 1131 O O . LYS A 1 142 ? -5.126 5.631 2.052 1.00 73.44 142 LYS A O 1
ATOM 1136 N N . VAL A 1 143 ? -6.962 4.354 1.755 1.00 79.12 143 VAL A N 1
ATOM 1137 C CA . VAL A 1 143 ? -6.193 3.148 1.417 1.00 79.12 143 VAL A CA 1
ATOM 1138 C C . VAL A 1 143 ? -5.597 3.330 0.025 1.00 79.12 143 VAL A C 1
ATOM 1140 O O . VAL A 1 143 ? -6.204 3.925 -0.861 1.00 79.12 143 VAL A O 1
ATOM 1143 N N . SER A 1 144 ? -4.371 2.851 -0.155 1.00 86.81 144 SER A N 1
ATOM 1144 C CA . SER A 1 144 ? -3.664 2.906 -1.431 1.00 86.81 144 SER A CA 1
ATOM 1145 C C . SER A 1 144 ? -3.237 1.509 -1.843 1.00 86.81 144 SER A C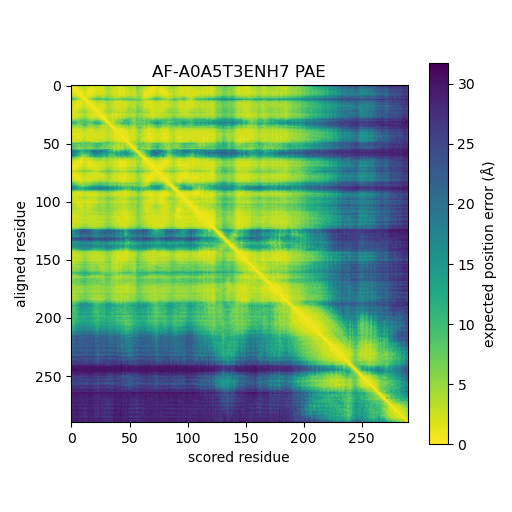 1
ATOM 1147 O O . SER A 1 144 ? -2.927 0.691 -0.977 1.00 86.81 144 SER A O 1
ATOM 1149 N N . TYR A 1 145 ? -3.117 1.266 -3.152 1.00 89.12 145 TYR A N 1
ATOM 1150 C CA . TYR A 1 145 ? -2.608 -0.002 -3.695 1.00 89.12 145 TYR A CA 1
ATOM 1151 C C . TYR A 1 145 ? -1.254 -0.389 -3.089 1.00 89.12 145 TYR A C 1
ATOM 1153 O O . TYR A 1 145 ? -0.957 -1.560 -2.891 1.00 89.12 145 TYR A O 1
ATOM 1161 N N . ARG A 1 146 ? -0.458 0.613 -2.698 1.00 89.56 146 ARG A N 1
ATOM 1162 C CA . ARG A 1 146 ? 0.808 0.456 -1.976 1.00 89.56 146 ARG A CA 1
ATOM 1163 C C . ARG A 1 146 ? 0.711 -0.392 -0.708 1.00 89.56 146 ARG A C 1
ATOM 1165 O O . ARG A 1 146 ? 1.722 -0.949 -0.302 1.00 89.56 146 ARG A O 1
ATOM 1172 N N . TYR A 1 147 ? -0.451 -0.462 -0.060 1.00 88.19 147 TYR A N 1
ATOM 1173 C CA . TYR A 1 147 ? -0.631 -1.263 1.155 1.00 88.19 147 TYR A CA 1
ATOM 1174 C C . TYR A 1 147 ? -0.627 -2.762 0.827 1.00 88.19 147 TYR A C 1
ATOM 1176 O O . TYR A 1 147 ? -0.251 -3.560 1.672 1.00 88.19 147 TYR A O 1
ATOM 1184 N N . PHE A 1 148 ? -0.941 -3.118 -0.423 1.00 88.94 148 PHE A N 1
ATOM 1185 C CA . PHE A 1 148 ? -0.985 -4.492 -0.913 1.00 88.94 148 PHE A CA 1
ATOM 1186 C C . PHE A 1 148 ? 0.375 -5.004 -1.406 1.00 88.94 148 PHE A C 1
ATOM 1188 O O . PHE A 1 148 ? 0.597 -6.208 -1.470 1.00 88.94 148 PHE A O 1
ATOM 1195 N N . ILE A 1 149 ? 1.313 -4.101 -1.710 1.00 89.25 149 ILE A N 1
ATOM 1196 C CA . ILE A 1 149 ? 2.639 -4.440 -2.246 1.00 89.25 149 ILE A CA 1
ATOM 1197 C C . ILE A 1 149 ? 3.427 -5.439 -1.375 1.00 89.25 149 ILE A C 1
ATOM 1199 O O . ILE A 1 149 ? 3.985 -6.375 -1.948 1.00 89.25 149 ILE A O 1
ATOM 1203 N N . PRO A 1 150 ? 3.457 -5.331 -0.029 1.00 89.19 150 PRO A N 1
ATOM 1204 C CA . PRO A 1 150 ? 4.137 -6.318 0.813 1.00 89.19 150 PRO A CA 1
ATOM 1205 C C . PRO A 1 150 ? 3.596 -7.746 0.666 1.00 89.19 150 PRO A C 1
ATOM 1207 O O . PRO A 1 150 ? 4.342 -8.694 0.880 1.00 89.19 150 PRO A O 1
ATOM 1210 N N . HIS A 1 151 ? 2.335 -7.917 0.257 1.00 89.06 151 HIS A N 1
ATOM 1211 C CA . HIS A 1 151 ? 1.753 -9.236 -0.008 1.00 89.06 151 HIS A CA 1
ATOM 1212 C C . HIS A 1 151 ? 2.195 -9.825 -1.357 1.00 89.06 151 HIS A C 1
ATOM 1214 O O . HIS A 1 151 ? 1.991 -11.009 -1.607 1.00 89.06 151 HIS A O 1
ATOM 1220 N N . CYS A 1 152 ? 2.801 -9.019 -2.236 1.00 88.50 152 CYS A N 1
ATOM 1221 C CA . CYS A 1 152 ? 3.256 -9.443 -3.560 1.00 88.50 152 CYS A CA 1
ATOM 1222 C C . CYS A 1 152 ? 4.758 -9.752 -3.625 1.00 88.50 152 CYS A C 1
ATOM 1224 O O . CYS A 1 152 ? 5.201 -10.350 -4.606 1.00 88.50 152 CYS A O 1
ATOM 1226 N N . PHE A 1 153 ? 5.550 -9.331 -2.632 1.00 86.94 153 PHE A N 1
ATOM 1227 C CA . PHE A 1 153 ? 7.009 -9.439 -2.666 1.00 86.94 153 PHE A CA 1
ATOM 1228 C C . PHE A 1 153 ? 7.573 -10.184 -1.463 1.00 86.94 153 PHE A C 1
ATOM 1230 O O . PHE A 1 153 ? 7.326 -9.834 -0.310 1.00 86.94 153 PHE A O 1
ATOM 1237 N N . ILE A 1 154 ? 8.439 -11.146 -1.765 1.00 88.00 154 ILE A N 1
ATOM 1238 C CA . ILE A 1 154 ? 9.293 -11.822 -0.795 1.00 88.00 154 ILE A CA 1
ATOM 1239 C C . ILE A 1 154 ? 10.730 -11.480 -1.178 1.00 88.00 154 ILE A C 1
ATOM 1241 O O . ILE A 1 154 ? 11.188 -11.819 -2.271 1.00 88.00 154 ILE A O 1
ATOM 1245 N N . ASP A 1 155 ? 11.421 -10.756 -0.302 1.00 84.81 155 ASP A N 1
ATOM 1246 C CA . ASP A 1 155 ? 12.838 -10.453 -0.476 1.00 84.81 155 ASP A CA 1
ATOM 1247 C C . ASP A 1 155 ? 13.723 -11.576 0.086 1.00 84.81 155 ASP A C 1
ATOM 1249 O O . ASP A 1 155 ? 13.258 -12.511 0.741 1.00 84.81 155 ASP A O 1
ATOM 1253 N N . GLN A 1 156 ? 15.027 -11.485 -0.181 1.00 82.69 156 GLN A N 1
ATOM 1254 C CA . GLN A 1 156 ? 15.995 -12.485 0.268 1.00 82.69 156 GLN A CA 1
ATOM 1255 C C . GLN A 1 156 ? 15.999 -12.638 1.794 1.00 82.69 156 GLN A C 1
ATOM 1257 O O . GLN A 1 156 ? 16.081 -13.759 2.285 1.00 82.69 156 GLN A O 1
ATOM 1262 N N . THR A 1 157 ? 15.892 -11.531 2.535 1.00 83.56 157 THR A N 1
ATOM 1263 C CA . THR A 1 157 ? 15.888 -11.543 4.003 1.00 83.56 157 THR A CA 1
ATOM 1264 C C . THR A 1 157 ? 14.685 -12.285 4.570 1.00 83.56 157 THR A C 1
ATOM 1266 O O . THR A 1 157 ? 14.834 -13.078 5.497 1.00 83.56 157 THR A O 1
ATOM 1269 N N . THR A 1 158 ? 13.510 -12.075 3.978 1.00 86.44 158 THR A N 1
ATOM 1270 C CA . THR A 1 158 ? 12.260 -12.734 4.364 1.00 86.44 158 THR A CA 1
ATOM 1271 C C . THR A 1 158 ? 12.307 -14.213 4.013 1.00 86.44 158 THR A C 1
ATOM 1273 O O . THR A 1 158 ? 11.955 -15.042 4.840 1.00 86.44 158 THR A O 1
ATOM 1276 N N . LEU A 1 159 ? 12.820 -14.559 2.827 1.00 85.06 159 LEU A N 1
ATOM 1277 C CA . LEU A 1 159 ? 12.944 -15.949 2.386 1.00 85.06 159 LEU A CA 1
ATOM 1278 C C . LEU A 1 159 ? 13.808 -16.795 3.337 1.00 85.06 159 LEU A C 1
ATOM 1280 O O . LEU A 1 159 ? 13.542 -17.977 3.524 1.00 85.06 159 LEU A O 1
ATOM 1284 N N . THR A 1 160 ? 14.852 -16.201 3.919 1.00 86.19 160 THR A N 1
ATOM 1285 C CA . THR A 1 160 ? 15.754 -16.887 4.857 1.00 86.19 160 THR A CA 1
ATOM 1286 C C . THR A 1 160 ? 15.296 -16.844 6.315 1.00 86.19 160 THR A C 1
ATOM 1288 O O . THR A 1 160 ? 15.912 -17.492 7.156 1.00 86.19 160 THR A O 1
ATOM 1291 N N . SER A 1 161 ? 14.272 -16.054 6.639 1.00 86.94 161 SER A N 1
ATOM 1292 C CA . SER A 1 161 ? 13.815 -15.855 8.015 1.00 86.94 161 SER A CA 1
ATOM 1293 C C . SER A 1 161 ? 12.908 -16.997 8.474 1.00 86.94 161 SER A C 1
ATOM 1295 O O . SER A 1 161 ? 12.000 -17.397 7.751 1.00 86.94 161 SER A O 1
ATOM 1297 N N . SER A 1 162 ? 13.103 -17.480 9.704 1.00 85.00 162 SER A N 1
ATOM 1298 C CA . SER A 1 162 ? 12.159 -18.383 10.380 1.00 85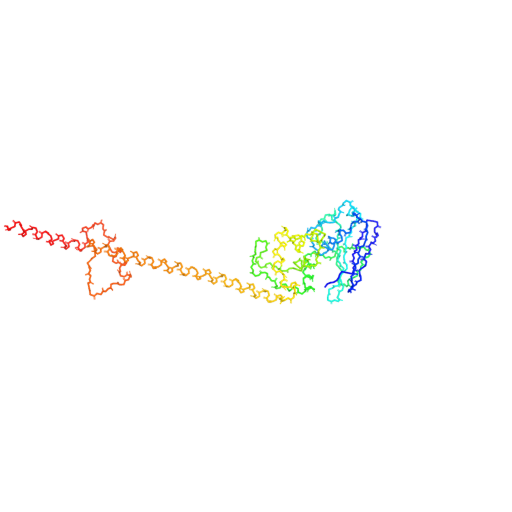.00 162 SER A CA 1
ATOM 1299 C C . SER A 1 162 ? 11.035 -17.645 11.112 1.00 85.00 162 SER A C 1
ATOM 1301 O O . SER A 1 162 ? 10.017 -18.248 11.435 1.00 85.00 162 SER A O 1
ATOM 1303 N N . GLU A 1 163 ? 11.210 -16.350 11.382 1.00 87.44 163 GLU A N 1
ATOM 1304 C CA . GLU A 1 163 ? 10.373 -15.607 12.333 1.00 87.44 163 GLU A CA 1
ATOM 1305 C C . GLU A 1 163 ? 9.221 -14.848 11.666 1.00 87.44 163 GLU A C 1
ATOM 1307 O O . GLU A 1 163 ? 8.211 -14.541 12.305 1.00 87.44 163 GLU A O 1
ATOM 1312 N N . HIS A 1 164 ? 9.377 -14.465 10.395 1.00 85.00 164 HIS A N 1
ATOM 1313 C CA . HIS A 1 164 ? 8.495 -13.493 9.747 1.00 85.00 164 HIS A CA 1
ATOM 1314 C C . HIS A 1 164 ? 8.193 -13.859 8.293 1.00 85.00 164 HIS A C 1
ATOM 1316 O O . HIS A 1 164 ? 9.089 -14.239 7.547 1.00 85.00 164 HIS A O 1
ATOM 1322 N N . LEU A 1 165 ? 6.931 -13.667 7.888 1.00 85.00 165 LEU A N 1
ATOM 1323 C CA . LEU A 1 165 ? 6.429 -13.976 6.541 1.00 85.00 165 LEU A CA 1
ATOM 1324 C C . LEU A 1 165 ? 6.543 -12.803 5.551 1.00 85.00 165 LEU A C 1
ATOM 1326 O O . LEU A 1 165 ? 6.584 -13.021 4.343 1.00 85.00 165 LEU A O 1
ATOM 1330 N N . TYR A 1 166 ? 6.562 -11.565 6.049 1.00 88.19 166 TYR A N 1
ATOM 1331 C CA . TYR A 1 166 ? 6.509 -10.359 5.220 1.00 88.19 166 TYR A CA 1
ATOM 1332 C C . TYR A 1 166 ? 7.820 -9.580 5.228 1.00 88.19 166 TYR A C 1
ATOM 1334 O O . TYR A 1 166 ? 8.492 -9.463 6.256 1.00 88.19 166 TYR A O 1
ATOM 1342 N N . SER A 1 167 ? 8.117 -8.964 4.083 1.00 83.62 167 SER A N 1
ATOM 1343 C CA . SER A 1 167 ? 9.233 -8.033 3.941 1.00 83.62 167 SER A CA 1
ATOM 1344 C C . SER A 1 167 ? 9.000 -6.744 4.732 1.00 83.62 167 SER A C 1
ATOM 1346 O O . SER A 1 167 ? 7.868 -6.300 4.935 1.00 83.62 167 SER A O 1
ATOM 1348 N N . LYS A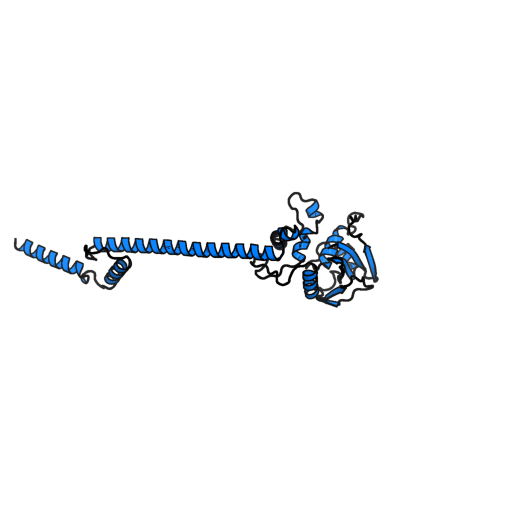 1 168 ? 10.099 -6.132 5.196 1.00 80.38 168 LYS A N 1
ATOM 1349 C CA . LYS A 1 168 ? 10.109 -4.843 5.919 1.00 80.38 168 LYS A CA 1
ATOM 1350 C C . LYS A 1 168 ? 9.196 -4.800 7.164 1.00 80.38 168 LYS A C 1
ATOM 1352 O O . LYS A 1 168 ? 8.750 -3.726 7.558 1.00 80.38 168 LYS A O 1
ATOM 1357 N N . ILE A 1 169 ? 8.948 -5.934 7.828 1.00 83.25 169 ILE A N 1
ATOM 1358 C CA . ILE A 1 169 ? 8.045 -6.007 8.997 1.00 83.25 169 ILE A CA 1
ATOM 1359 C C . ILE A 1 169 ? 8.542 -5.226 10.227 1.00 83.25 169 ILE A C 1
ATOM 1361 O O . ILE A 1 169 ? 7.759 -4.905 11.121 1.00 83.25 169 ILE A O 1
ATOM 1365 N N . SER A 1 170 ? 9.839 -4.903 10.268 1.00 84.25 170 SER A N 1
ATOM 1366 C CA . SER A 1 170 ? 10.433 -4.023 11.279 1.00 84.25 170 SER A CA 1
ATOM 1367 C C . SER A 1 170 ? 9.911 -2.586 11.190 1.00 84.25 170 SER A C 1
ATOM 1369 O O . SER A 1 170 ? 9.893 -1.882 12.199 1.00 84.25 170 SER A O 1
ATOM 1371 N N . ASP A 1 171 ? 9.439 -2.151 10.016 1.00 85.88 171 ASP A N 1
ATOM 1372 C CA . ASP A 1 171 ? 8.714 -0.895 9.876 1.00 85.88 171 ASP A CA 1
ATOM 1373 C C . ASP A 1 171 ? 7.285 -1.062 10.405 1.00 85.88 171 ASP A C 1
ATOM 1375 O O . ASP A 1 171 ? 6.418 -1.681 9.780 1.00 85.88 171 ASP A O 1
ATOM 1379 N N . LEU A 1 172 ? 7.027 -0.446 11.558 1.00 86.88 172 LEU A N 1
ATOM 1380 C CA . LEU A 1 172 ? 5.727 -0.474 12.222 1.00 86.88 172 LEU A CA 1
ATOM 1381 C C . LEU A 1 172 ? 4.597 0.044 11.323 1.00 86.88 172 LEU A C 1
ATOM 1383 O O . LEU A 1 172 ? 3.471 -0.441 11.424 1.00 86.88 172 LEU A O 1
ATOM 1387 N N . LYS A 1 173 ? 4.884 0.988 10.418 1.00 84.44 173 LYS A N 1
ATOM 1388 C CA . LYS A 1 173 ? 3.891 1.489 9.463 1.00 84.44 173 LYS A CA 1
ATOM 1389 C C . LYS A 1 173 ? 3.530 0.422 8.437 1.00 84.44 173 LYS A C 1
ATOM 1391 O O . LYS A 1 173 ? 2.360 0.282 8.099 1.00 84.44 173 LYS A O 1
ATOM 1396 N N . THR A 1 174 ? 4.515 -0.318 7.937 1.00 85.06 174 THR A N 1
ATOM 1397 C CA . THR A 1 174 ? 4.298 -1.436 7.012 1.00 85.06 174 THR A CA 1
ATOM 1398 C C . THR A 1 174 ? 3.543 -2.571 7.694 1.00 85.06 174 THR A C 1
ATOM 1400 O O . THR A 1 174 ? 2.569 -3.061 7.128 1.00 85.06 174 THR A O 1
ATOM 1403 N N . ARG A 1 175 ? 3.888 -2.903 8.941 1.00 88.31 175 ARG A N 1
ATOM 1404 C CA . ARG A 1 175 ? 3.136 -3.875 9.745 1.00 88.31 175 ARG A CA 1
ATOM 1405 C C . ARG A 1 175 ? 1.666 -3.478 9.911 1.00 88.31 175 ARG A C 1
ATOM 1407 O O . ARG A 1 175 ? 0.784 -4.265 9.602 1.00 88.31 175 ARG A O 1
ATOM 1414 N N . GLU A 1 176 ? 1.397 -2.229 10.295 1.00 86.19 176 GLU A N 1
ATOM 1415 C CA . GLU A 1 176 ? 0.024 -1.729 10.462 1.00 86.19 176 GLU A CA 1
ATOM 1416 C C . GLU A 1 176 ? -0.771 -1.710 9.139 1.00 86.19 176 GLU A C 1
ATOM 1418 O O . GLU A 1 176 ? -2.000 -1.768 9.149 1.00 86.19 176 GLU A O 1
ATOM 1423 N N . ARG A 1 177 ? -0.093 -1.611 7.986 1.00 85.69 177 ARG A N 1
ATOM 1424 C CA . ARG A 1 177 ? -0.729 -1.754 6.665 1.00 85.69 177 ARG A CA 1
ATOM 1425 C C . ARG A 1 177 ? -1.113 -3.200 6.401 1.00 85.69 177 ARG A C 1
ATOM 1427 O O . ARG A 1 177 ? -2.273 -3.436 6.094 1.00 85.69 177 ARG A O 1
ATOM 1434 N N . ILE A 1 178 ? -0.162 -4.120 6.568 1.00 87.94 178 ILE A N 1
ATOM 1435 C CA . ILE A 1 178 ? -0.355 -5.561 6.361 1.00 87.94 178 ILE A CA 1
ATOM 1436 C C . ILE A 1 178 ? -1.517 -6.062 7.213 1.00 87.94 178 ILE A C 1
ATOM 1438 O O . ILE A 1 178 ? -2.440 -6.657 6.670 1.00 87.94 178 ILE A O 1
ATOM 1442 N N . ASP A 1 179 ? -1.514 -5.757 8.514 1.00 84.88 179 ASP A N 1
ATOM 1443 C CA . ASP A 1 179 ? -2.555 -6.209 9.444 1.00 84.88 179 ASP A CA 1
ATOM 1444 C C . ASP A 1 179 ? -3.953 -5.744 9.003 1.00 84.88 179 ASP A C 1
ATOM 1446 O O . ASP A 1 179 ? -4.934 -6.465 9.156 1.00 84.88 179 ASP A O 1
ATOM 1450 N N . ARG A 1 180 ? -4.055 -4.547 8.410 1.00 79.94 180 ARG A N 1
ATOM 1451 C CA . ARG A 1 180 ? -5.327 -4.003 7.920 1.00 79.94 180 ARG A CA 1
ATOM 1452 C C . ARG A 1 180 ? -5.752 -4.543 6.563 1.00 79.94 180 ARG A C 1
ATOM 1454 O O . ARG A 1 180 ? -6.946 -4.640 6.314 1.00 79.94 180 ARG A O 1
ATOM 1461 N N . THR A 1 181 ? -4.813 -4.809 5.663 1.00 83.00 181 THR A N 1
ATOM 1462 C CA . THR A 1 181 ? -5.132 -5.245 4.297 1.00 83.00 181 THR A CA 1
ATOM 1463 C C . THR A 1 181 ? -5.072 -6.751 4.117 1.00 83.00 181 THR A C 1
ATOM 1465 O O . THR A 1 181 ? -5.350 -7.208 3.018 1.00 83.00 181 THR A O 1
ATOM 1468 N N . PHE A 1 182 ? -4.744 -7.522 5.157 1.00 86.69 182 PHE A N 1
ATOM 1469 C CA . PHE A 1 182 ? -4.572 -8.971 5.072 1.00 86.69 182 PHE A CA 1
ATOM 1470 C C . PHE A 1 182 ? -5.802 -9.688 4.503 1.00 86.69 182 PHE A C 1
ATOM 1472 O O . PHE A 1 182 ? -5.683 -10.375 3.490 1.00 86.69 182 PHE A O 1
ATOM 1479 N N . ASP A 1 183 ? -6.985 -9.464 5.080 1.00 83.69 183 ASP A N 1
ATOM 1480 C CA . ASP A 1 183 ? -8.229 -10.111 4.635 1.00 83.69 183 ASP A CA 1
ATOM 1481 C C . ASP A 1 183 ? -8.600 -9.701 3.195 1.00 83.69 183 ASP A C 1
ATOM 1483 O O . ASP A 1 183 ? -8.966 -10.531 2.359 1.00 83.69 183 ASP A O 1
ATOM 1487 N N . MET A 1 184 ? -8.394 -8.426 2.849 1.00 81.31 184 MET A N 1
ATOM 1488 C CA . MET A 1 184 ? -8.576 -7.946 1.475 1.00 81.31 184 MET A CA 1
ATOM 1489 C C . MET A 1 184 ? -7.567 -8.558 0.498 1.00 81.31 184 MET A C 1
ATOM 1491 O O . MET A 1 184 ? -7.915 -8.869 -0.637 1.00 81.31 184 MET A O 1
ATOM 1495 N N . ALA A 1 185 ? -6.312 -8.727 0.916 1.00 85.12 185 ALA A N 1
ATOM 1496 C CA . ALA A 1 185 ? -5.254 -9.305 0.095 1.00 85.12 185 ALA A CA 1
ATOM 1497 C C . ALA A 1 185 ? -5.490 -10.801 -0.158 1.00 85.12 185 ALA A C 1
ATOM 1499 O O . ALA A 1 185 ? -5.165 -11.291 -1.238 1.00 85.12 185 ALA A O 1
ATOM 1500 N N . LEU A 1 186 ? -6.092 -11.508 0.805 1.00 86.06 186 LEU A N 1
ATOM 1501 C CA . LEU A 1 186 ? -6.576 -12.878 0.628 1.00 86.06 186 LEU A CA 1
ATOM 1502 C C . LEU A 1 186 ? -7.814 -12.964 -0.277 1.00 86.06 186 LEU 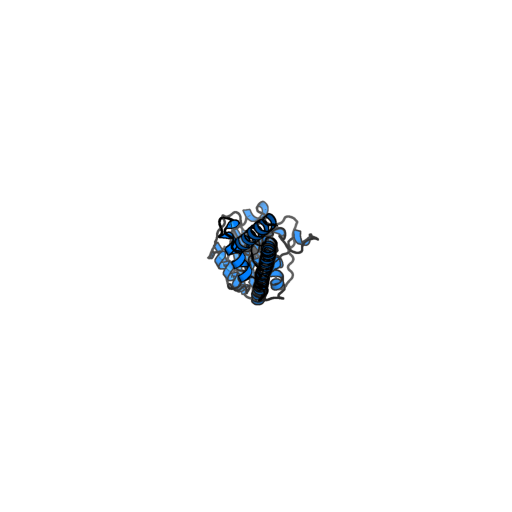A C 1
ATOM 1504 O O . LEU A 1 186 ? -8.124 -14.043 -0.780 1.00 86.06 186 LEU A O 1
ATOM 1508 N N . GLY A 1 187 ? -8.527 -11.853 -0.474 1.00 81.00 187 GLY A N 1
ATOM 1509 C CA . GLY A 1 187 ? -9.806 -11.823 -1.178 1.00 81.00 187 GLY A CA 1
ATOM 1510 C C . GLY A 1 187 ? -10.962 -12.413 -0.364 1.00 81.00 187 GLY A C 1
ATOM 1511 O O . GLY A 1 187 ? -11.993 -12.747 -0.944 1.00 81.00 187 GLY A O 1
ATOM 1512 N N . SER A 1 188 ? -10.802 -12.564 0.958 1.00 83.38 188 SER A N 1
ATOM 1513 C CA . SER A 1 188 ? -11.883 -13.000 1.853 1.00 83.38 188 SER A CA 1
ATOM 1514 C C . SER A 1 188 ? -12.866 -11.869 2.153 1.00 83.38 188 SER A C 1
ATOM 1516 O O . SER A 1 188 ? -14.052 -12.119 2.364 1.00 83.38 188 SER A O 1
ATOM 1518 N N . GLU A 1 189 ? -12.388 -10.624 2.132 1.00 74.69 189 GLU A N 1
ATOM 1519 C CA . GLU A 1 189 ? -13.196 -9.427 2.326 1.00 74.69 189 GLU A CA 1
ATOM 1520 C C . GLU A 1 189 ? -13.033 -8.444 1.165 1.00 74.69 189 GLU A C 1
ATOM 1522 O O . GLU A 1 189 ? -11.936 -8.205 0.659 1.00 74.69 189 GLU A O 1
ATOM 1527 N N . ASN A 1 190 ? -14.139 -7.808 0.781 1.00 72.44 190 ASN A N 1
ATOM 1528 C CA . ASN A 1 190 ? -14.114 -6.698 -0.159 1.00 72.44 190 ASN A CA 1
ATOM 1529 C C . ASN A 1 190 ? -13.875 -5.371 0.569 1.00 72.44 190 ASN A C 1
ATOM 1531 O O . ASN A 1 190 ? -14.125 -5.218 1.766 1.00 72.44 190 ASN A O 1
ATOM 1535 N N . ALA A 1 191 ? -13.477 -4.374 -0.216 1.00 69.25 191 ALA A N 1
ATOM 1536 C CA . ALA A 1 191 ? -13.361 -2.972 0.162 1.00 69.25 191 ALA A CA 1
ATOM 1537 C C . ALA A 1 191 ? -14.512 -2.459 1.060 1.00 69.25 191 ALA A C 1
ATOM 1539 O O . ALA A 1 191 ? -14.285 -1.857 2.109 1.00 69.25 191 ALA A O 1
ATOM 1540 N N . GLU A 1 192 ? -15.756 -2.716 0.662 1.00 70.19 192 GLU A N 1
ATOM 1541 C CA . GLU A 1 192 ? -16.949 -2.271 1.391 1.00 70.19 192 GLU A CA 1
ATOM 1542 C C . GLU A 1 192 ? -17.119 -3.001 2.728 1.00 70.19 192 GLU A C 1
ATOM 1544 O O . GLU A 1 192 ? -17.396 -2.370 3.749 1.00 70.19 192 GLU A O 1
ATOM 1549 N N . THR A 1 193 ? -16.892 -4.316 2.742 1.00 75.75 193 THR A N 1
ATOM 1550 C CA . THR A 1 193 ? -16.982 -5.157 3.941 1.00 75.75 193 THR A CA 1
ATOM 1551 C C . THR A 1 193 ? -15.995 -4.698 5.009 1.00 75.75 193 THR A C 1
ATOM 1553 O O . THR A 1 193 ? -16.380 -4.548 6.169 1.00 75.75 193 THR A O 1
ATOM 1556 N N . MET A 1 194 ? -14.764 -4.366 4.609 1.00 72.56 194 MET A N 1
ATOM 1557 C CA . MET A 1 194 ? -13.744 -3.838 5.514 1.00 72.56 194 MET A CA 1
ATOM 1558 C C . MET A 1 194 ? -14.196 -2.526 6.169 1.00 72.56 194 MET A C 1
ATOM 1560 O O . MET A 1 194 ? -14.060 -2.358 7.385 1.00 72.56 194 MET A O 1
ATOM 1564 N N . ILE A 1 195 ? -14.764 -1.592 5.392 1.00 70.50 195 ILE A N 1
ATOM 1565 C CA . ILE A 1 195 ? -15.285 -0.321 5.922 1.00 70.50 195 ILE A CA 1
ATOM 1566 C C . ILE A 1 195 ? -16.369 -0.597 6.970 1.00 70.50 195 ILE A C 1
ATOM 1568 O O . ILE A 1 195 ? -16.329 -0.016 8.057 1.00 70.50 195 ILE A O 1
ATOM 1572 N N . MET A 1 196 ? -17.307 -1.498 6.666 1.00 74.19 196 MET A N 1
ATOM 1573 C CA . MET A 1 196 ? -18.416 -1.837 7.562 1.00 74.19 196 MET A CA 1
ATOM 1574 C C . MET A 1 196 ? -17.938 -2.508 8.851 1.00 74.19 196 MET A C 1
ATOM 1576 O O . MET A 1 196 ? -18.329 -2.082 9.938 1.00 74.19 196 MET A O 1
ATOM 1580 N N . ARG A 1 197 ? -17.053 -3.507 8.749 1.00 75.50 197 ARG A N 1
ATOM 1581 C CA . ARG A 1 197 ? -16.462 -4.208 9.900 1.00 75.50 197 ARG A CA 1
ATOM 1582 C C . ARG A 1 197 ? -15.727 -3.240 10.806 1.00 75.50 197 ARG A C 1
ATOM 1584 O O . ARG A 1 197 ? -15.946 -3.209 12.013 1.00 75.50 197 ARG A O 1
ATOM 1591 N N . THR A 1 198 ? -14.906 -2.390 10.206 1.00 70.69 198 THR A N 1
ATOM 1592 C CA . THR A 1 198 ? -14.144 -1.427 10.980 1.00 70.69 198 THR A CA 1
ATOM 1593 C C . THR A 1 198 ? -15.101 -0.436 11.665 1.00 70.69 198 THR A C 1
ATOM 1595 O O . THR A 1 198 ? -14.962 -0.190 12.862 1.00 70.69 198 THR A O 1
ATOM 1598 N N . ARG A 1 199 ? -16.124 0.084 10.960 1.00 74.25 199 ARG A N 1
ATOM 1599 C CA . ARG A 1 199 ? -17.159 0.970 11.538 1.00 74.25 199 ARG A CA 1
ATOM 1600 C C . ARG A 1 199 ? -17.885 0.336 12.725 1.00 74.25 199 ARG A C 1
ATOM 1602 O O . ARG A 1 199 ? -18.150 1.019 13.714 1.00 74.25 199 ARG A O 1
ATOM 1609 N N . LEU A 1 200 ? -18.185 -0.954 12.631 1.00 82.25 200 LEU A N 1
ATOM 1610 C CA . LEU A 1 200 ? -18.787 -1.733 13.706 1.00 82.25 200 LEU A CA 1
ATOM 1611 C C . LEU A 1 200 ? -17.882 -1.772 14.945 1.00 82.25 200 LEU A C 1
ATOM 1613 O O . LEU A 1 200 ? -18.366 -1.502 16.043 1.00 82.25 200 LEU A O 1
ATOM 1617 N N . GLU A 1 201 ? -16.579 -2.015 14.782 1.00 79.12 201 GLU A N 1
ATOM 1618 C CA . GLU A 1 201 ? -15.637 -2.041 15.910 1.00 79.12 201 GLU A CA 1
ATOM 1619 C C . GLU A 1 201 ? -15.564 -0.706 16.665 1.00 79.12 201 GLU A C 1
ATOM 1621 O O . GLU A 1 201 ? -15.485 -0.698 17.893 1.00 79.12 201 GLU A O 1
ATOM 1626 N N . GLU A 1 202 ? -15.603 0.442 15.979 1.00 78.50 202 GLU A N 1
ATOM 1627 C CA . GLU A 1 202 ? -15.667 1.728 16.689 1.00 78.50 202 GLU A CA 1
ATOM 1628 C C . GLU A 1 202 ? -16.975 1.890 17.429 1.00 78.50 202 GLU A C 1
ATOM 1630 O O . GLU A 1 202 ? -16.953 2.309 18.584 1.00 78.50 202 GLU A O 1
ATOM 1635 N N . LEU A 1 203 ? -18.106 1.619 16.778 1.00 85.06 203 LEU A N 1
ATOM 1636 C CA . LEU A 1 203 ? -19.399 1.790 17.427 1.00 85.06 203 LEU A CA 1
ATOM 1637 C C . LEU A 1 203 ? -19.464 0.948 18.703 1.00 85.06 203 LEU A C 1
ATOM 1639 O O . LEU A 1 203 ? -19.909 1.456 19.727 1.00 85.06 203 LEU A O 1
ATOM 1643 N N . GLN A 1 204 ? -18.909 -0.265 18.682 1.00 87.88 204 GLN A N 1
ATOM 1644 C CA . GLN A 1 204 ? -18.748 -1.102 19.871 1.00 87.88 204 GLN A CA 1
ATOM 1645 C C . GLN A 1 204 ? -17.825 -0.474 20.928 1.00 87.88 204 GLN A C 1
ATOM 1647 O O . GLN A 1 204 ? -18.190 -0.426 22.101 1.00 87.88 204 GLN A O 1
ATOM 1652 N N . ARG A 1 205 ? -16.655 0.063 20.550 1.00 86.69 205 ARG A N 1
ATOM 1653 C CA . ARG A 1 205 ? -15.752 0.750 21.501 1.00 86.69 205 ARG A CA 1
ATOM 1654 C C . ARG A 1 205 ? -16.395 1.994 22.118 1.00 86.69 205 ARG A C 1
ATOM 1656 O O . ARG A 1 205 ? -16.241 2.246 23.312 1.00 86.69 205 ARG A O 1
ATOM 1663 N N . ASN A 1 206 ? -17.107 2.779 21.315 1.00 87.75 206 ASN A N 1
ATOM 1664 C CA . ASN A 1 206 ? -17.809 3.977 21.763 1.00 87.75 206 ASN A CA 1
ATOM 1665 C C . ASN A 1 206 ? -18.973 3.618 22.690 1.00 87.75 206 ASN A C 1
ATOM 1667 O O . ASN A 1 206 ? -19.129 4.269 23.722 1.00 87.75 206 ASN A O 1
ATOM 1671 N N . LEU A 1 207 ? -19.734 2.568 22.363 1.00 93.06 207 LEU A N 1
ATOM 1672 C CA . LEU A 1 207 ? -20.784 2.020 23.221 1.00 93.06 207 LEU A CA 1
ATOM 1673 C C . LEU A 1 207 ? -20.205 1.622 24.584 1.00 93.06 207 LEU A C 1
ATOM 1675 O O . LEU A 1 207 ? -20.625 2.175 25.596 1.00 93.06 207 LEU A O 1
ATOM 1679 N N . ALA A 1 208 ? -19.162 0.787 24.599 1.00 93.25 208 ALA A N 1
ATOM 1680 C CA . ALA A 1 208 ? -18.509 0.344 25.830 1.00 93.25 208 ALA A CA 1
ATOM 1681 C C . ALA A 1 208 ? -18.002 1.524 26.681 1.00 93.25 208 ALA A C 1
ATOM 1683 O O . ALA A 1 208 ? -18.106 1.522 27.907 1.00 93.25 208 ALA A O 1
ATOM 1684 N N . ARG A 1 209 ? -17.488 2.584 26.040 1.00 93.50 209 ARG A N 1
ATOM 1685 C CA . ARG A 1 209 ? -17.055 3.805 26.736 1.00 93.50 209 ARG A CA 1
ATOM 1686 C C . ARG A 1 209 ? -18.220 4.568 27.370 1.00 93.50 209 ARG A C 1
ATOM 1688 O O . ARG A 1 209 ? -18.052 5.135 28.449 1.00 93.50 209 ARG A O 1
ATOM 1695 N N . ILE A 1 210 ? -19.362 4.650 26.690 1.00 93.88 210 ILE A N 1
ATOM 1696 C CA . ILE A 1 210 ? -20.566 5.308 27.215 1.00 93.88 210 ILE A CA 1
ATOM 1697 C C . ILE A 1 210 ? -21.138 4.491 28.375 1.00 93.88 210 ILE A C 1
ATOM 1699 O O . ILE A 1 210 ? -21.426 5.065 29.422 1.00 93.88 210 ILE A O 1
ATOM 1703 N N . GLU A 1 211 ? -21.227 3.172 28.222 1.00 94.19 211 GLU A N 1
ATOM 1704 C CA . GLU A 1 211 ? -21.693 2.251 29.263 1.00 94.19 211 GLU A CA 1
ATOM 1705 C C . GLU A 1 211 ? -20.829 2.348 30.524 1.00 94.19 211 GLU A C 1
ATOM 1707 O O . GLU A 1 211 ? -21.364 2.524 31.617 1.00 94.19 211 GLU A O 1
ATOM 1712 N N . TYR A 1 212 ? -19.501 2.368 30.374 1.00 93.56 212 TYR A N 1
ATOM 1713 C CA . TYR A 1 212 ? -18.577 2.552 31.496 1.00 93.56 212 TYR A CA 1
ATOM 1714 C C . TYR A 1 212 ? -18.779 3.890 32.228 1.00 93.56 212 TYR A C 1
ATOM 1716 O O . TYR A 1 212 ? -18.739 3.959 33.455 1.00 93.56 212 TYR A O 1
ATOM 1724 N N . LYS A 1 213 ? -19.023 4.985 31.494 1.00 92.25 213 LYS A N 1
ATOM 1725 C CA . LYS A 1 213 ? -19.324 6.286 32.117 1.00 92.25 213 LYS A CA 1
ATOM 1726 C C . LYS A 1 213 ? -20.657 6.268 32.861 1.00 92.25 213 LYS A C 1
ATOM 1728 O O . LYS A 1 213 ? -20.765 6.884 33.918 1.00 92.25 213 LYS A O 1
ATOM 1733 N N . GLN A 1 214 ? -21.665 5.592 32.313 1.00 91.12 214 GLN A N 1
ATOM 1734 C CA . GLN A 1 214 ? -22.967 5.465 32.961 1.00 91.12 214 GLN A CA 1
ATOM 1735 C C . GLN A 1 214 ? -22.883 4.629 34.238 1.00 91.12 214 GLN A C 1
ATOM 1737 O O . GLN A 1 214 ? -23.468 5.032 35.240 1.00 91.12 214 GLN A O 1
ATOM 1742 N N . SER A 1 215 ? -22.147 3.512 34.233 1.00 90.00 215 SER A N 1
ATOM 1743 C CA . SER A 1 215 ? -21.950 2.705 35.441 1.00 90.00 215 SER A CA 1
ATOM 1744 C C . SER A 1 215 ? -21.200 3.493 36.512 1.00 90.00 215 SER A C 1
ATOM 1746 O O . SER A 1 215 ? -21.704 3.621 37.620 1.00 90.00 215 SER A O 1
ATOM 1748 N N . ALA A 1 216 ? -20.089 4.148 36.157 1.00 89.00 216 ALA A N 1
ATOM 1749 C CA . ALA A 1 216 ? -19.333 4.975 37.098 1.00 89.00 216 ALA A CA 1
ATOM 1750 C C . ALA A 1 216 ? -20.173 6.129 37.683 1.00 89.00 216 ALA A C 1
ATOM 1752 O O . ALA A 1 216 ? -20.054 6.458 38.865 1.00 89.00 216 ALA A O 1
ATOM 1753 N N . SER A 1 217 ? -21.051 6.738 36.875 1.00 85.69 217 SER A N 1
ATOM 1754 C CA . SER A 1 217 ? -21.980 7.762 37.360 1.00 85.69 217 SER A CA 1
ATOM 1755 C C . SER A 1 217 ? -23.002 7.181 38.333 1.00 85.69 217 SER A C 1
ATOM 1757 O O . SER A 1 217 ? -23.244 7.805 39.360 1.00 85.69 217 SER A O 1
ATOM 1759 N N . LYS A 1 218 ? -23.588 6.013 38.039 1.00 87.75 218 LYS A N 1
ATOM 1760 C CA . LYS A 1 218 ? -24.528 5.335 38.947 1.00 87.75 218 LYS A CA 1
ATOM 1761 C C . LYS A 1 218 ? -23.865 4.990 40.276 1.00 87.75 218 LYS A C 1
ATOM 1763 O O . LYS A 1 218 ? -24.435 5.303 41.311 1.00 87.75 218 LYS A O 1
ATOM 1768 N N . ASP A 1 219 ? -22.656 4.437 40.248 1.00 86.75 219 ASP A N 1
ATOM 1769 C CA . ASP A 1 219 ? -21.893 4.120 41.461 1.00 86.75 219 ASP A CA 1
ATOM 1770 C C . ASP A 1 219 ? -21.607 5.385 42.285 1.00 86.75 219 ASP A C 1
ATOM 1772 O O . ASP A 1 219 ? -21.757 5.389 43.504 1.00 86.75 219 ASP A O 1
ATOM 1776 N N . SER A 1 220 ? -21.268 6.496 41.619 1.00 84.75 220 SER A N 1
ATOM 1777 C CA . SER A 1 220 ? -21.090 7.794 42.287 1.00 84.75 220 SER A CA 1
ATOM 1778 C C . SER A 1 220 ? -22.384 8.296 42.932 1.00 84.75 220 SER A C 1
ATOM 1780 O O . SER A 1 220 ? -22.338 8.812 44.046 1.00 84.75 220 SER A O 1
ATOM 1782 N N . TYR A 1 221 ? -23.532 8.131 42.262 1.00 85.19 221 TYR A N 1
ATOM 1783 C CA . TYR A 1 221 ? -24.838 8.465 42.833 1.00 85.19 221 TYR A CA 1
ATOM 1784 C C . TYR A 1 221 ? -25.148 7.596 44.054 1.00 85.19 221 TYR A C 1
ATOM 1786 O O . TYR A 1 221 ? -25.466 8.150 45.096 1.00 85.19 221 TYR A O 1
ATOM 1794 N N . PHE A 1 222 ? -24.979 6.273 43.976 1.00 85.19 222 PHE A N 1
ATOM 1795 C CA . PHE A 1 222 ? -25.211 5.375 45.116 1.00 85.19 222 PHE A CA 1
ATOM 1796 C C . PHE A 1 222 ? -24.321 5.703 46.320 1.00 85.19 222 PHE A C 1
ATOM 1798 O O . PHE A 1 222 ? -24.793 5.697 47.459 1.00 85.19 222 PHE A O 1
ATOM 1805 N N . ASN A 1 223 ? -23.047 6.022 46.082 1.00 86.44 223 ASN A N 1
ATOM 1806 C CA . ASN A 1 223 ? -22.141 6.463 47.141 1.00 86.44 223 ASN A CA 1
ATOM 1807 C C . ASN A 1 223 ? -22.610 7.787 47.755 1.00 86.44 223 ASN A C 1
ATOM 1809 O O . ASN A 1 223 ? -22.645 7.911 48.974 1.00 86.44 223 ASN A O 1
ATOM 1813 N N . PHE A 1 224 ? -23.026 8.748 46.926 1.00 85.81 224 PHE A N 1
ATOM 1814 C CA . PHE A 1 224 ? -23.548 10.031 47.391 1.00 85.81 224 PHE A CA 1
ATOM 1815 C C . PHE A 1 224 ? -24.844 9.878 48.201 1.00 85.81 224 PHE A C 1
ATOM 1817 O O . PHE A 1 224 ? -24.975 10.488 49.258 1.00 85.81 224 PHE A O 1
ATOM 1824 N N . GLU A 1 225 ? -25.779 9.029 47.762 1.00 86.50 225 GLU A N 1
ATOM 1825 C CA . GLU A 1 225 ? -26.988 8.710 48.531 1.00 86.50 225 GLU A CA 1
ATOM 1826 C C . GLU A 1 225 ? -26.628 8.070 49.878 1.00 86.50 225 GLU A C 1
ATOM 1828 O O . GLU A 1 225 ? -27.134 8.492 50.915 1.00 86.50 225 GLU A O 1
ATOM 1833 N N . SER A 1 226 ? -25.685 7.125 49.889 1.00 85.94 226 SER A N 1
ATOM 1834 C CA . SER A 1 226 ? -25.215 6.469 51.118 1.00 85.94 226 SER A CA 1
ATOM 1835 C C . SER A 1 226 ? -24.526 7.444 52.084 1.00 85.94 226 SER A C 1
ATOM 1837 O O . SER A 1 226 ? -24.673 7.326 53.302 1.00 85.94 226 SER A O 1
ATOM 1839 N N . GLU A 1 227 ? -23.784 8.426 51.568 1.00 85.81 227 GLU A N 1
ATOM 1840 C CA . GLU A 1 227 ? -23.192 9.500 52.372 1.00 85.81 227 GLU A CA 1
ATOM 1841 C C . GLU A 1 227 ? -24.262 10.413 52.978 1.00 85.81 227 GLU A C 1
ATOM 1843 O O . GLU A 1 227 ? -24.166 10.750 54.159 1.00 85.81 227 GLU A O 1
ATOM 1848 N N . ILE A 1 228 ? -25.293 10.781 52.208 1.00 86.12 228 ILE A N 1
ATOM 1849 C CA . ILE A 1 228 ? -26.432 11.563 52.715 1.00 86.12 228 ILE A CA 1
ATOM 1850 C C . ILE A 1 228 ? -27.128 10.810 53.843 1.00 86.12 228 ILE A C 1
ATOM 1852 O O . ILE A 1 228 ? -27.374 11.403 54.890 1.00 86.12 228 ILE A O 1
ATOM 1856 N N . GLU A 1 229 ? -27.398 9.518 53.655 1.00 85.06 229 GLU A N 1
ATOM 1857 C CA . GLU A 1 229 ? -27.995 8.658 54.681 1.00 85.06 229 GLU A CA 1
ATOM 1858 C C . GLU A 1 229 ? -27.136 8.633 55.950 1.00 85.06 229 GLU A C 1
ATOM 1860 O O . GLU A 1 229 ? -27.601 8.996 57.030 1.00 85.06 229 GLU A O 1
ATOM 1865 N N . SER A 1 230 ? -25.837 8.344 55.817 1.00 86.88 230 SER A N 1
ATOM 1866 C CA . SER A 1 230 ? -24.916 8.340 56.958 1.00 86.88 230 SER A CA 1
ATOM 1867 C C . SER A 1 230 ? -24.831 9.693 57.670 1.00 86.88 230 SER A C 1
ATOM 1869 O O . SER A 1 230 ? -24.588 9.725 58.881 1.00 86.88 230 SER A O 1
ATOM 1871 N N . LEU A 1 231 ? -24.909 10.811 56.949 1.00 84.50 231 LEU A N 1
ATOM 1872 C CA . LEU A 1 231 ? -24.852 12.148 57.542 1.00 84.50 231 LEU A CA 1
ATOM 1873 C C . LEU A 1 231 ? -26.166 12.504 58.232 1.00 84.50 231 LEU A C 1
ATOM 1875 O O . LEU A 1 231 ? -26.139 13.093 59.314 1.00 84.50 231 LEU A O 1
ATOM 1879 N N . TYR A 1 232 ? -27.291 12.123 57.635 1.00 83.69 232 TYR A N 1
ATOM 1880 C CA . TYR A 1 232 ? -28.618 12.308 58.203 1.00 83.69 232 TYR A CA 1
ATOM 1881 C C . TYR A 1 232 ? -28.766 11.523 59.511 1.00 83.69 232 TYR A C 1
ATOM 1883 O O . TYR A 1 232 ? -29.114 12.114 60.532 1.00 83.69 232 TYR A O 1
ATOM 1891 N N . ASP A 1 233 ? -28.368 10.249 59.529 1.00 82.75 233 ASP A N 1
ATOM 1892 C CA . ASP A 1 233 ? -28.376 9.411 60.735 1.00 82.75 233 ASP A CA 1
ATOM 1893 C C . ASP A 1 233 ? -27.509 10.002 61.851 1.00 82.75 233 ASP A C 1
ATOM 1895 O O . ASP A 1 233 ? -27.910 10.050 63.016 1.00 82.75 233 ASP A O 1
ATOM 1899 N N . ARG A 1 234 ? -26.322 10.522 61.506 1.00 81.38 234 ARG A N 1
ATOM 1900 C CA . ARG A 1 234 ? -25.465 11.230 62.469 1.00 81.38 234 ARG A CA 1
ATOM 1901 C C . ARG A 1 234 ? -26.140 12.493 62.997 1.00 81.38 234 ARG A C 1
ATOM 1903 O O . ARG A 1 234 ? -26.080 12.749 64.197 1.00 81.38 234 ARG A O 1
ATOM 1910 N N . ALA A 1 235 ? -26.781 13.281 62.137 1.00 80.12 235 ALA A N 1
ATOM 1911 C CA . ALA A 1 235 ? -27.484 14.494 62.544 1.00 80.12 235 ALA A CA 1
ATOM 1912 C C . ALA A 1 235 ? -28.673 14.185 63.474 1.00 80.12 235 ALA A C 1
ATOM 1914 O O . ALA A 1 235 ? -28.866 14.895 64.464 1.00 80.12 235 ALA A O 1
ATOM 1915 N N . CYS A 1 236 ? -29.412 13.101 63.220 1.00 78.56 236 CYS A N 1
ATOM 1916 C CA . CYS A 1 236 ? -30.443 12.583 64.122 1.00 78.56 236 CYS A CA 1
ATOM 1917 C C . CYS A 1 236 ? -29.850 12.103 65.456 1.00 78.56 236 CYS A C 1
ATOM 1919 O O . CYS A 1 236 ? -30.351 12.486 66.512 1.00 78.56 236 CYS A O 1
ATOM 1921 N N . TYR A 1 237 ? -28.742 11.350 65.437 1.00 78.19 237 TYR A N 1
ATOM 1922 C CA . TYR A 1 237 ? -28.057 10.887 66.654 1.00 78.19 237 TYR A CA 1
ATOM 1923 C C . TYR A 1 237 ? -27.617 12.046 67.560 1.00 78.19 237 TYR A C 1
ATOM 1925 O O . TYR A 1 237 ? -27.785 11.994 68.779 1.00 78.19 237 TYR A O 1
ATOM 1933 N N . PHE A 1 238 ? -27.090 13.123 66.973 1.00 78.19 238 PHE A N 1
ATOM 1934 C CA . PHE A 1 238 ? -26.709 14.327 67.715 1.00 78.19 238 PHE A CA 1
ATOM 1935 C C . PHE A 1 238 ? -27.899 15.229 68.086 1.00 78.19 238 PHE A C 1
ATOM 1937 O O . PHE A 1 238 ? -27.705 16.245 68.751 1.00 78.19 238 PHE A O 1
ATOM 1944 N N . GLY A 1 239 ? -29.128 14.870 67.699 1.00 70.75 239 GLY A N 1
ATOM 1945 C CA . GLY A 1 239 ? -30.341 15.633 67.999 1.00 70.75 239 GLY A CA 1
ATOM 1946 C C . GLY A 1 239 ? -30.446 16.961 67.244 1.00 70.75 239 GLY A C 1
ATOM 1947 O O . GLY A 1 239 ? -31.172 17.851 67.679 1.00 70.75 239 GLY A O 1
ATOM 1948 N N . LEU A 1 240 ? -29.715 17.109 66.133 1.00 74.31 240 LEU A N 1
ATOM 1949 C CA . LEU A 1 240 ? -29.769 18.290 65.263 1.00 74.31 240 LEU A CA 1
ATOM 1950 C C . LEU A 1 240 ? -31.034 18.294 64.391 1.00 74.31 240 LEU A C 1
ATOM 1952 O O . LEU A 1 240 ? -31.505 19.357 63.993 1.00 74.31 240 LEU A O 1
ATOM 1956 N N . ILE A 1 241 ? -31.581 17.107 64.111 1.00 73.38 241 ILE A N 1
ATOM 1957 C CA . ILE A 1 241 ? -32.830 16.894 63.374 1.00 73.38 241 ILE A CA 1
ATOM 1958 C C . ILE A 1 241 ? -33.776 16.080 64.253 1.00 73.38 241 ILE A C 1
ATOM 1960 O O . ILE A 1 241 ? -33.409 15.019 64.757 1.00 73.38 241 ILE A O 1
ATOM 1964 N N . SER A 1 242 ? -35.010 16.553 64.397 1.00 65.56 242 SER A N 1
ATOM 1965 C CA . SER A 1 242 ? -36.074 15.814 65.072 1.00 65.56 242 SER A CA 1
ATOM 1966 C C . SER A 1 242 ? -36.618 14.727 64.141 1.00 65.56 242 SER A C 1
ATOM 1968 O O . SER A 1 242 ? -37.157 15.040 63.079 1.00 65.56 242 SER A O 1
ATOM 1970 N N . GLU A 1 243 ? -36.512 13.452 64.525 1.00 61.41 243 GLU A N 1
ATOM 1971 C CA . GLU A 1 243 ? -37.131 12.346 63.782 1.00 61.41 243 GLU A CA 1
ATOM 1972 C C . GLU A 1 243 ? -38.652 12.521 63.724 1.00 61.41 243 GLU A C 1
ATOM 1974 O O . GLU A 1 243 ? -39.378 12.248 64.685 1.00 61.41 243 GLU A O 1
ATOM 1979 N N . ASN A 1 244 ? -39.163 12.945 62.573 1.00 58.16 244 ASN A N 1
ATOM 1980 C CA . ASN A 1 244 ? -40.597 13.008 62.352 1.00 58.16 244 ASN A CA 1
ATOM 1981 C C . ASN A 1 244 ? -41.086 11.630 61.874 1.00 58.16 244 ASN A C 1
ATOM 1983 O O . ASN A 1 244 ? -41.166 11.364 60.681 1.00 58.16 244 ASN A O 1
ATOM 1987 N N . ARG A 1 245 ? -41.403 10.728 62.816 1.00 53.41 245 ARG A N 1
ATOM 1988 C CA . ARG A 1 245 ? -41.717 9.295 62.576 1.00 53.41 245 ARG A CA 1
ATOM 1989 C C . ARG A 1 245 ? -42.948 8.996 61.701 1.00 53.41 245 ARG A C 1
ATOM 1991 O O . ARG A 1 245 ? -43.364 7.845 61.616 1.00 53.41 245 ARG A O 1
ATOM 1998 N N . LYS A 1 246 ? -43.596 10.005 61.115 1.00 54.44 246 LYS A N 1
ATOM 1999 C CA . LYS A 1 246 ? -44.849 9.824 60.368 1.00 54.44 246 LYS A CA 1
ATOM 2000 C C . LYS A 1 246 ? -44.650 9.489 58.890 1.00 54.44 246 LYS A C 1
ATOM 2002 O O . LYS A 1 246 ? -45.548 8.864 58.351 1.00 54.44 246 LYS A O 1
ATOM 2007 N N . ASN A 1 247 ? -43.514 9.839 58.278 1.00 60.06 247 ASN A N 1
ATOM 2008 C CA . ASN A 1 247 ? -43.141 9.463 56.907 1.00 60.06 247 ASN A CA 1
ATOM 2009 C C . ASN A 1 247 ? -41.612 9.339 56.812 1.00 60.06 247 ASN A C 1
ATOM 2011 O O . ASN A 1 247 ? -40.913 10.219 57.310 1.00 60.06 247 ASN A O 1
ATOM 2015 N N . GLU A 1 248 ? -41.096 8.289 56.165 1.00 67.06 248 GLU A N 1
ATOM 2016 C CA . GLU A 1 248 ? -39.670 8.219 55.819 1.00 67.06 248 GLU A CA 1
ATOM 2017 C C . GLU A 1 248 ? -39.345 9.310 54.781 1.00 67.06 248 GLU A C 1
ATOM 2019 O O . GLU A 1 248 ? -39.953 9.319 53.707 1.00 67.06 248 GLU A O 1
ATOM 2024 N N . PRO A 1 249 ? -38.436 10.255 55.087 1.00 71.31 249 PRO A N 1
ATOM 2025 C CA . PRO A 1 249 ? -38.064 11.306 54.149 1.00 71.31 249 PRO A CA 1
ATOM 2026 C C . PRO A 1 249 ? -37.291 10.719 52.965 1.00 71.31 249 PRO A C 1
ATOM 2028 O O . PRO A 1 249 ? -36.454 9.831 53.140 1.00 71.31 249 PRO A O 1
ATOM 2031 N N . THR A 1 250 ? -37.540 11.230 51.758 1.00 78.69 250 THR A N 1
ATOM 2032 C CA . THR A 1 250 ? -36.756 10.836 50.578 1.00 78.69 250 THR A CA 1
ATOM 2033 C C . THR A 1 250 ? -35.327 11.382 50.666 1.00 78.69 250 THR A C 1
ATOM 2035 O O . THR A 1 250 ? -35.048 12.304 51.433 1.00 78.69 250 THR A O 1
ATOM 2038 N N . VAL A 1 251 ? -34.396 10.849 49.865 1.00 75.88 251 VAL A N 1
ATOM 2039 C CA . VAL A 1 251 ? -32.988 11.302 49.861 1.00 75.88 251 VAL A CA 1
ATOM 2040 C C . VAL A 1 251 ? -32.870 12.814 49.598 1.00 75.88 251 VAL A C 1
ATOM 2042 O O . VAL A 1 251 ? -32.026 13.489 50.189 1.00 75.88 251 VAL A O 1
ATOM 2045 N N . SER A 1 252 ? -33.760 13.371 48.767 1.00 75.88 252 SER A N 1
ATOM 2046 C CA . SER A 1 252 ? -33.837 14.816 48.517 1.00 75.88 252 SER A CA 1
ATOM 2047 C C . SER A 1 252 ? -34.217 15.600 49.777 1.00 75.88 252 SER A C 1
ATOM 2049 O O . SER A 1 252 ? -33.576 16.601 50.091 1.00 75.88 252 SER A O 1
ATOM 2051 N N . ASP A 1 253 ? -35.200 15.114 50.540 1.00 78.25 253 ASP A N 1
ATOM 2052 C CA . ASP A 1 253 ? -35.645 15.746 51.787 1.00 78.25 253 ASP A CA 1
ATOM 2053 C C . ASP A 1 253 ? -34.548 15.682 52.864 1.00 78.25 253 ASP A C 1
ATOM 2055 O O . ASP A 1 253 ? -34.302 16.652 53.583 1.00 78.25 253 ASP A O 1
ATOM 2059 N N . LYS A 1 254 ? -33.827 14.552 52.951 1.00 79.62 254 LYS A N 1
ATOM 2060 C CA . LYS A 1 254 ? -32.677 14.382 53.858 1.00 79.62 254 LYS A CA 1
ATOM 2061 C C . LYS A 1 254 ? -31.566 15.387 53.548 1.00 79.62 254 LYS A C 1
ATOM 2063 O O . LYS A 1 254 ? -31.023 16.004 54.465 1.00 79.62 254 LYS A O 1
ATOM 2068 N N . LEU A 1 255 ? -31.266 15.610 52.267 1.00 81.38 255 LEU A N 1
ATOM 2069 C CA . LEU A 1 255 ? -30.286 16.603 51.825 1.00 81.38 255 LEU A CA 1
ATOM 2070 C C . LEU A 1 255 ? -30.729 18.044 52.138 1.00 81.38 255 LEU A C 1
ATOM 2072 O O . LEU A 1 255 ? -29.907 18.850 52.576 1.00 81.38 255 LEU A O 1
ATOM 2076 N N . GLU A 1 256 ? -32.001 18.391 51.925 1.00 80.25 256 GLU A N 1
ATOM 2077 C CA . GLU A 1 256 ? -32.526 19.721 52.268 1.00 80.25 256 GLU A CA 1
ATOM 2078 C C . GLU A 1 256 ? -32.467 19.993 53.774 1.00 80.25 256 GLU A C 1
ATOM 2080 O O . GLU A 1 256 ? -32.015 21.066 54.182 1.00 80.25 256 GLU A O 1
ATOM 2085 N N . ASN A 1 257 ? -32.807 19.001 54.601 1.00 78.38 257 ASN A N 1
ATOM 2086 C CA . ASN A 1 257 ? -32.677 19.091 56.056 1.00 78.38 257 ASN A CA 1
ATOM 2087 C C . ASN A 1 257 ? -31.222 19.319 56.484 1.00 78.38 257 ASN A C 1
ATOM 2089 O O . ASN A 1 257 ? -30.939 20.214 57.282 1.00 78.38 257 ASN A O 1
ATOM 2093 N N . LEU A 1 258 ? -30.281 18.560 55.913 1.00 80.50 258 LEU A N 1
ATOM 2094 C CA . LEU A 1 258 ? -28.852 18.741 56.180 1.00 80.50 258 LEU A CA 1
ATOM 2095 C C . LEU A 1 258 ? -28.361 20.134 55.749 1.00 80.50 258 LEU A C 1
ATOM 2097 O O . LEU A 1 258 ? -27.612 20.772 56.487 1.00 80.50 258 LEU A O 1
ATOM 2101 N N . LYS A 1 259 ? -28.816 20.655 54.601 1.00 81.56 259 LYS A N 1
ATOM 2102 C CA . LYS A 1 259 ? -28.488 22.021 54.150 1.00 81.56 259 LYS A CA 1
ATOM 2103 C C . LYS A 1 259 ? -29.058 23.099 55.071 1.00 81.56 259 LYS A C 1
ATOM 2105 O O . LYS A 1 259 ? -28.390 24.106 55.298 1.00 81.56 259 LYS A O 1
ATOM 2110 N N . ALA A 1 260 ? -30.261 22.904 55.607 1.00 78.56 260 ALA A N 1
ATOM 2111 C CA . ALA A 1 260 ? -30.872 23.845 56.540 1.00 78.56 260 ALA A CA 1
ATOM 2112 C C . ALA A 1 260 ? -30.048 23.986 57.831 1.00 78.56 260 ALA A C 1
ATOM 2114 O O . ALA A 1 260 ? -29.884 25.100 58.318 1.00 78.56 260 ALA A O 1
ATOM 2115 N N . ILE A 1 261 ? -29.456 22.893 58.332 1.00 76.44 261 ILE A N 1
ATOM 2116 C CA . ILE A 1 261 ? -28.574 22.911 59.515 1.00 76.44 261 ILE A CA 1
ATOM 2117 C C . ILE A 1 261 ? -27.326 23.761 59.268 1.00 76.44 261 ILE A C 1
ATOM 2119 O O . ILE A 1 261 ? -26.940 24.554 60.123 1.00 76.44 261 ILE A O 1
ATOM 2123 N N . VAL A 1 262 ? -26.709 23.624 58.091 1.00 78.25 262 VAL A N 1
ATOM 2124 C CA . VAL A 1 262 ? -25.480 24.353 57.725 1.00 78.25 262 VAL A CA 1
ATOM 2125 C C . VAL A 1 262 ? -25.700 25.872 57.657 1.00 78.25 262 VAL A C 1
ATOM 2127 O O . VAL A 1 262 ? -24.749 26.635 57.805 1.00 78.25 262 VAL A O 1
ATOM 2130 N N . ASN A 1 263 ? -26.942 26.330 57.465 1.00 75.8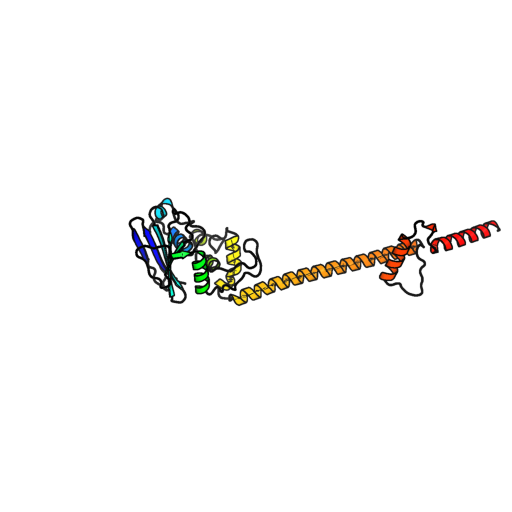1 263 ASN A N 1
ATOM 2131 C CA . ASN A 1 263 ? -27.270 27.756 57.404 1.00 75.81 263 ASN A CA 1
ATOM 2132 C C . ASN A 1 263 ? -27.328 28.450 58.779 1.00 75.81 263 ASN A C 1
ATOM 2134 O O . ASN A 1 263 ? -27.352 29.682 58.820 1.00 75.81 263 ASN A O 1
ATOM 2138 N N . TYR A 1 264 ? -27.346 27.706 59.889 1.00 70.38 264 TYR A N 1
ATOM 2139 C CA . TYR A 1 264 ? -27.293 28.287 61.234 1.00 70.38 264 TYR A CA 1
ATOM 2140 C C . TYR A 1 264 ? -25.851 28.639 61.614 1.00 70.38 264 TYR A C 1
ATOM 2142 O O . TYR A 1 264 ? -24.925 27.871 61.352 1.00 70.38 264 TYR A O 1
ATOM 2150 N N . LYS A 1 265 ? -25.642 29.814 62.224 1.00 62.97 265 LYS A N 1
ATOM 2151 C CA . LYS A 1 265 ? -24.294 30.288 62.588 1.00 62.97 265 LYS A CA 1
ATOM 2152 C C . LYS A 1 265 ? -23.839 29.776 63.953 1.00 62.97 265 LYS A C 1
ATOM 2154 O O . LYS A 1 265 ? -22.635 29.686 64.184 1.00 62.97 265 LYS A O 1
ATOM 2159 N N . ASP A 1 266 ? -24.781 29.436 64.829 1.00 66.44 266 ASP A N 1
ATOM 2160 C CA . ASP A 1 266 ? -24.535 28.862 66.153 1.00 66.44 266 ASP A CA 1
ATOM 2161 C C . ASP A 1 266 ? -25.419 27.616 66.357 1.00 66.44 266 ASP A C 1
ATOM 2163 O O . ASP A 1 266 ? -26.587 27.588 65.972 1.00 66.44 266 ASP A O 1
ATOM 2167 N N . ILE A 1 267 ? -24.866 26.577 66.988 1.00 64.50 267 ILE A N 1
ATOM 2168 C CA . ILE A 1 267 ? -25.571 25.330 67.334 1.00 64.50 267 ILE A CA 1
ATOM 2169 C C . ILE A 1 267 ? -26.795 25.623 68.218 1.00 64.50 267 ILE A C 1
ATOM 2171 O O . ILE A 1 267 ? -27.814 24.943 68.116 1.00 64.50 267 ILE A O 1
ATOM 2175 N N . ASN A 1 268 ? -26.735 26.677 69.034 1.00 63.22 268 ASN A N 1
ATOM 2176 C CA . ASN A 1 268 ? -27.847 27.114 69.874 1.00 63.22 268 ASN A CA 1
ATOM 2177 C C . ASN A 1 268 ? -28.975 27.808 69.095 1.00 63.22 268 ASN A C 1
ATOM 2179 O O . ASN A 1 268 ? -29.998 28.133 69.681 1.00 63.22 268 ASN A O 1
ATOM 2183 N N . GLU A 1 269 ? -28.835 28.072 67.796 1.00 62.62 269 GLU A N 1
ATOM 2184 C CA . GLU A 1 269 ? -29.928 28.608 66.971 1.00 62.62 269 GLU A CA 1
ATOM 2185 C C . GLU A 1 269 ? -30.822 27.491 66.410 1.00 62.62 269 GLU A C 1
ATOM 2187 O O . GLU A 1 269 ? -31.931 27.759 65.941 1.00 62.62 269 GLU A O 1
ATOM 2192 N N . ILE A 1 270 ? -30.379 26.232 66.508 1.00 66.31 270 ILE A N 1
ATOM 2193 C CA . ILE A 1 270 ? -31.105 25.070 65.997 1.00 66.31 270 ILE A CA 1
ATOM 2194 C C . ILE A 1 270 ? -32.340 24.809 66.885 1.00 66.31 270 ILE A C 1
ATOM 2196 O O . ILE A 1 270 ? -32.193 24.568 68.090 1.00 66.31 270 ILE A O 1
ATOM 2200 N N . PRO A 1 271 ? -33.570 24.809 66.324 1.00 65.19 271 PRO A N 1
ATOM 2201 C CA . PRO A 1 271 ? -34.810 24.698 67.099 1.00 65.19 271 PRO A CA 1
ATOM 2202 C C . PRO A 1 271 ? -34.875 23.463 68.007 1.00 65.19 271 PRO A C 1
ATOM 2204 O O . PRO A 1 271 ? -35.254 23.579 69.171 1.00 65.19 271 PRO A O 1
ATOM 2207 N N . ALA A 1 272 ? -34.429 22.304 67.512 1.00 64.44 272 ALA A N 1
ATOM 2208 C CA . ALA A 1 272 ? -34.447 21.042 68.255 1.00 64.44 272 ALA A CA 1
ATOM 2209 C C . ALA A 1 272 ? -33.551 21.070 69.513 1.00 64.44 272 ALA A C 1
ATOM 2211 O O . ALA A 1 272 ? -33.924 20.560 70.572 1.00 64.44 272 ALA A O 1
ATOM 2212 N N . ILE A 1 273 ? -32.390 21.727 69.432 1.00 61.94 273 ILE A N 1
ATOM 2213 C CA . ILE A 1 273 ? -31.459 21.886 70.561 1.00 61.94 273 ILE A CA 1
ATOM 2214 C C . ILE A 1 273 ? -31.996 22.914 71.562 1.00 61.94 273 ILE A C 1
ATOM 2216 O O . ILE A 1 273 ? -31.875 22.736 72.777 1.00 61.94 273 ILE A O 1
ATOM 2220 N N . ASN A 1 274 ? -32.652 23.966 71.074 1.00 60.12 274 ASN A N 1
ATOM 2221 C CA . ASN A 1 274 ? -33.300 24.966 71.919 1.00 60.12 274 ASN A CA 1
ATOM 2222 C C . ASN A 1 274 ? -34.470 24.405 72.728 1.00 60.12 274 ASN A C 1
ATOM 2224 O O . ASN A 1 274 ? -34.638 24.760 73.894 1.00 60.12 274 ASN A O 1
ATOM 2228 N N . GLU A 1 275 ? -35.279 23.529 72.141 1.00 61.91 275 GLU A N 1
ATOM 2229 C CA . GLU A 1 275 ? -36.357 22.860 72.871 1.00 61.91 275 GLU A CA 1
ATOM 2230 C C . GLU A 1 275 ? -35.802 21.925 73.947 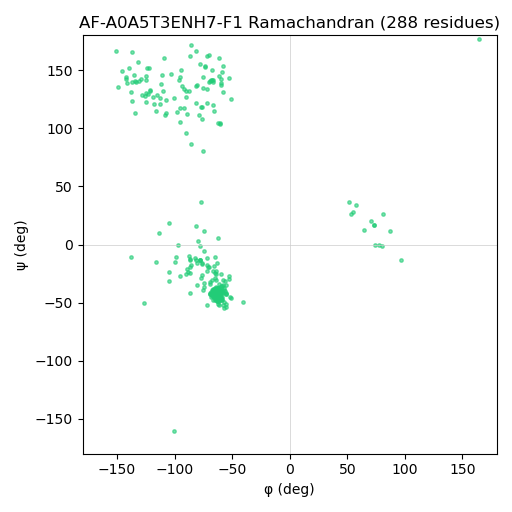1.00 61.91 275 GLU A C 1
ATOM 2232 O O . GLU A 1 275 ? -36.228 21.997 75.101 1.00 61.91 275 GLU A O 1
ATOM 2237 N N . ARG A 1 276 ? -34.779 21.126 73.620 1.00 64.75 276 ARG A N 1
ATOM 2238 C CA . ARG A 1 276 ? -34.117 20.253 74.596 1.00 64.75 276 ARG A CA 1
ATOM 2239 C C . ARG A 1 276 ? -33.502 21.035 75.757 1.00 64.75 276 ARG A C 1
ATOM 2241 O O . ARG A 1 276 ? -33.735 20.694 76.912 1.00 64.75 276 ARG A O 1
ATOM 2248 N N . THR A 1 277 ? -32.753 22.098 75.475 1.00 62.31 277 THR A N 1
ATOM 2249 C CA . THR A 1 277 ? -32.109 22.916 76.518 1.00 62.31 277 THR A CA 1
ATOM 2250 C C . THR A 1 277 ? -33.118 23.681 77.379 1.00 62.31 277 THR A C 1
ATOM 2252 O O . THR A 1 277 ? -32.863 23.893 78.565 1.00 62.31 277 THR A O 1
ATOM 2255 N N . LYS A 1 278 ? -34.278 24.076 76.834 1.00 64.25 278 LYS A N 1
ATOM 2256 C CA . LYS A 1 278 ? -35.391 24.633 77.626 1.00 64.25 278 LYS A CA 1
ATOM 2257 C C . LYS A 1 278 ? -35.972 23.600 78.589 1.00 64.25 278 LYS A C 1
ATOM 2259 O O . LYS A 1 278 ? -36.112 23.906 79.770 1.00 64.25 278 LYS A O 1
ATOM 2264 N N . ILE A 1 279 ? -36.225 22.381 78.112 1.00 69.12 279 ILE A N 1
ATOM 2265 C CA . ILE A 1 279 ? -36.731 21.282 78.945 1.00 69.12 279 ILE A CA 1
ATOM 2266 C C . ILE A 1 279 ? -35.708 20.909 80.026 1.00 69.12 279 ILE A C 1
ATOM 2268 O O . ILE A 1 279 ? -36.077 20.750 81.184 1.00 69.12 279 ILE A O 1
ATOM 2272 N N . GLU A 1 280 ? -34.416 20.824 79.695 1.00 67.88 280 GLU A N 1
ATOM 2273 C CA . GLU A 1 280 ? -33.349 20.548 80.671 1.00 67.88 280 GLU A CA 1
ATOM 2274 C C . GLU A 1 280 ? -33.249 21.643 81.750 1.00 67.88 280 GLU A C 1
ATOM 2276 O O . GLU A 1 280 ? -33.043 21.329 82.925 1.00 67.88 280 GLU A O 1
ATOM 2281 N N . LYS A 1 281 ? -33.453 22.917 81.386 1.00 66.81 281 LYS A N 1
ATOM 2282 C CA . LYS A 1 281 ? -33.513 24.034 82.345 1.00 66.81 281 LYS A CA 1
ATOM 2283 C C . LYS A 1 281 ? -34.730 23.946 83.267 1.00 66.81 281 LYS A C 1
ATOM 2285 O O . LYS A 1 281 ? -34.571 24.153 84.468 1.00 66.81 281 LYS A O 1
ATOM 2290 N N . GLU A 1 282 ? -35.910 23.616 82.745 1.00 71.69 282 GLU A N 1
ATOM 2291 C CA . GLU A 1 282 ? -37.108 23.384 83.569 1.00 71.69 282 GLU A CA 1
ATOM 2292 C C . GLU A 1 282 ? -36.923 22.194 84.517 1.00 71.69 282 GLU A C 1
ATOM 2294 O O . GLU A 1 282 ? -37.215 22.298 85.707 1.00 71.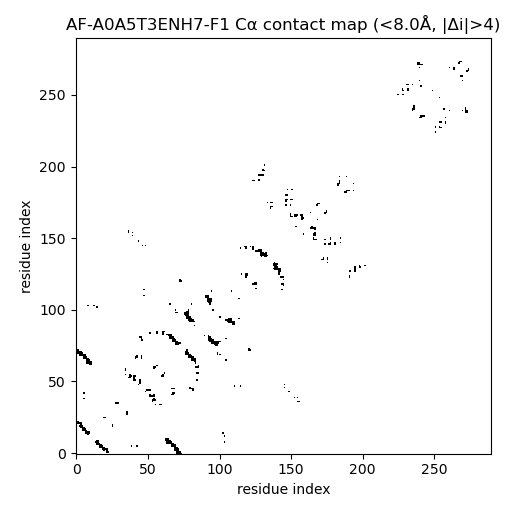69 282 GLU A O 1
ATOM 2299 N N . LEU A 1 283 ? -36.354 21.088 84.030 1.00 72.56 283 LEU A N 1
ATOM 2300 C CA . LEU A 1 283 ? -36.040 19.908 84.841 1.00 72.56 283 LEU A CA 1
ATOM 2301 C C . LEU A 1 283 ? -35.041 20.223 85.961 1.00 72.56 283 LEU A C 1
ATOM 2303 O O . LEU A 1 283 ? -35.173 19.711 87.072 1.00 72.56 283 LEU A O 1
ATOM 2307 N N . PHE A 1 284 ? -34.036 21.056 85.681 1.00 74.00 284 PHE A N 1
ATOM 2308 C CA . PHE A 1 284 ? -33.065 21.503 86.677 1.00 74.00 284 PHE A CA 1
ATOM 2309 C C . PHE A 1 284 ? -33.693 22.428 87.729 1.00 74.00 284 PHE A C 1
ATOM 2311 O O . PHE A 1 284 ? -33.397 22.278 88.912 1.00 74.00 284 PHE A O 1
ATOM 2318 N N . LEU A 1 285 ? -34.570 23.352 87.320 1.00 73.00 285 LEU A N 1
ATOM 2319 C CA . LEU A 1 285 ? -35.305 24.231 88.236 1.00 73.00 285 LEU A CA 1
ATOM 2320 C C . LEU A 1 285 ? -36.200 23.422 89.182 1.00 73.00 285 LEU A C 1
ATOM 2322 O O . LEU A 1 285 ? -36.081 23.565 90.395 1.00 73.00 285 LEU A O 1
ATOM 2326 N N . LEU A 1 286 ? -36.989 22.491 88.642 1.00 72.31 286 LEU A N 1
ATOM 2327 C CA . LEU A 1 286 ? -37.850 21.601 89.427 1.00 72.31 286 LEU A CA 1
ATOM 2328 C C . LEU A 1 286 ? -37.059 20.709 90.396 1.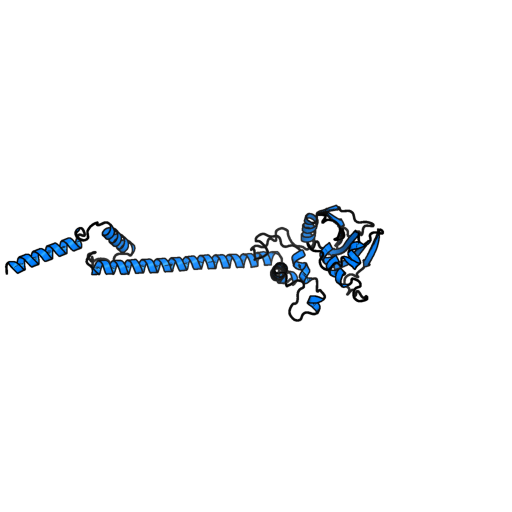00 72.31 286 LEU A C 1
ATOM 2330 O O . LEU A 1 286 ? -37.495 20.481 91.519 1.00 72.31 286 LEU A O 1
ATOM 2334 N N . LYS A 1 287 ? -35.872 20.230 90.001 1.00 68.56 287 LYS A N 1
ATOM 2335 C CA . LYS A 1 287 ? -34.980 19.459 90.888 1.00 68.56 287 LYS A CA 1
ATOM 2336 C C . LYS A 1 287 ? -34.329 20.284 91.997 1.00 68.56 287 LYS A C 1
ATOM 2338 O O . LYS A 1 287 ? -33.810 19.689 92.930 1.00 68.56 287 LYS A O 1
ATOM 2343 N N . LYS A 1 288 ? -34.276 21.609 91.863 1.00 68.31 288 LYS A N 1
ATOM 2344 C CA . LYS A 1 288 ? -33.706 22.518 92.868 1.00 68.31 288 LYS A CA 1
ATOM 2345 C C . LYS A 1 288 ? -34.753 22.975 93.892 1.00 68.31 288 LYS A C 1
ATOM 2347 O O . LYS A 1 288 ? -34.383 23.434 94.968 1.00 68.31 288 LYS A O 1
ATOM 2352 N N . GLU A 1 289 ? -36.033 22.890 93.532 1.00 65.94 289 GLU A N 1
ATOM 2353 C CA . GLU A 1 289 ? -37.179 23.176 94.406 1.00 65.94 289 GLU A CA 1
ATOM 2354 C C . GLU A 1 289 ? -37.635 21.957 95.233 1.00 65.94 289 GLU A C 1
ATOM 2356 O O . GLU A 1 289 ? -38.395 22.123 96.188 1.00 65.94 289 GLU A O 1
ATOM 2361 N N . LEU A 1 290 ? -37.148 20.758 94.887 1.00 49.88 290 LEU A N 1
ATOM 2362 C CA . LEU A 1 290 ? -37.223 19.515 95.671 1.00 49.88 290 LEU A CA 1
ATOM 2363 C C . LEU A 1 290 ? -36.004 19.367 96.589 1.00 49.88 290 LEU A C 1
ATOM 2365 O O . LEU A 1 290 ? -36.200 18.883 97.726 1.00 49.88 290 LEU A O 1
#

Organism: Salmonella enterica (NCBI:txid28901)

Solvent-accessible surface area (backbone atoms only — not comparable to full-atom values): 16812 Å² total; per-residue (Å²): 118,47,67,36,33,43,36,38,32,29,70,88,65,48,74,48,75,48,78,41,62,76,101,55,93,75,84,88,82,78,68,87,90,73,53,74,75,22,51,64,26,50,52,44,32,46,67,70,45,95,57,60,74,62,48,50,55,91,85,48,39,85,54,34,48,30,38,27,36,30,33,34,46,96,88,43,35,30,19,32,33,33,68,28,80,88,51,80,92,63,64,51,22,24,72,32,83,75,34,62,80,67,90,71,83,60,73,74,41,44,53,70,61,51,49,54,51,49,16,50,74,71,69,44,55,90,82,47,37,36,82,64,50,59,96,77,47,56,52,63,38,66,68,51,61,73,49,52,47,52,82,75,47,76,45,74,70,28,72,72,42,91,87,47,88,49,46,66,54,87,41,63,58,53,39,59,32,42,72,69,39,44,52,49,74,72,63,80,38,52,78,67,53,51,49,51,53,53,49,49,54,49,53,52,53,53,48,52,53,52,52,51,52,51,50,54,50,50,53,50,48,54,51,51,52,52,50,48,50,57,49,44,55,49,34,40,74,72,40,70,40,77,85,61,90,86,58,90,73,51,74,67,54,48,48,51,55,56,53,57,58,70,71,51,92,47,77,76,70,39,66,51,46,42,53,50,53,51,51,53,50,52,54,51,52,57,63,70,78,105

Sequence (290 aa):
MQITNILIWQIDSTLRNLELKENKVNVITGDSGKGKSSILAIIDYCLLSSSSDGISKTNVDNFVNWYGIRLSINGKYFTICRKATHFEEDDLVYFDKNGDIPQIPINNIKKDVLKEHLNYEFGINSSLKIPYGGRFIQQGSKVSYRYFIPHCFIDQTTLTSSEHLYSKISDLKTRERIDRTFDMALGSENAETMIMRTRLEELQRNLARIEYKQSASKDSYFNFESEIESLYDRACYFGLISENRKNEPTVSDKLENLKAIVNYKDINEIPAINERTKIEKELFLLKKEL

Mean predicted aligned error: 12.75 Å

Secondary structure (DSSP, 8-state):
-EEEEEEEEETTS-EEEEE--TTS-------TTSSTTHHHHHHHHHTT-S--TTS-TTTTGGGEEEEEEEEEETTEEEEEEEE-TTS---SEEEEESS----SS----EEHHHHHHHHHHHTT--TT-B-SS--SSS-TTPBP-GGGTGGGT---HHHHT-SS-SSTTTTSHHHHHHHHHHHHHHHTSS-HHHHHHHHHHHHHHHHHHHHHHHHHHHHHHHHHHHHHHHHHHHHHHHTTSS---TTSPPPHHHHHHHHHHHHT-SSGGGSHHHHHHHHHHHHHHHHHHH-

Nearest PDB structures (foldseek):
  4nkb-assembly1_A  TM=3.031E-01  e=8.027E+00  Caenorhabditis elegans
  4nkb-assembly1_B-2  TM=3.046E-01  e=8.503E+00  Caenorhabditis elegans

Radius of gyration: 38.91 Å; Cα contacts (8 Å, |Δi|>4): 349; chains: 1; bounding box: 72×49×122 Å

pLDDT: mean 82.25, std 11.45, range [49.88, 98.19]

InterPro domains:
  IPR027417 P-loop containing nucleoside triphosphate hydrolase [G3DSA:3.40.50.300] (1-290)
  IPR027417 P-loop containing nucleoside triphosphate hydrolase [SSF52540] (1-80)

Foldseek 3Di:
DFWAWKWFQWPVLDIDIDGDDPPDDDDDDDDPPQLPLQRLLLVLVLVPDPDSPRNDCVRGQVGTQKIWIWDDQPNAIKIWMDGGPPDPDDQFTFIDRRRDDDSDGDTDDGSVVVQVVVCVSVVQDQQLFQCQDDPQRHHRDGDTCSLLSQVVDDHPVCVPDPPDNTPPCVPVNNVVSCVLCVCVNVVVDDSVRSVVVSVVVVVVVVVVVVVVVVVVVVVVVVVVLVVLVVVLVVCVVVQLDDPPVPDDDDSVRSVVSVVVSVPDPDSCVRPRVVVVVVVVVVVVVVVVVD